Protein AF-A0A974SDP4-F1 (afdb_monomer)

Radius of gyration: 28.81 Å; Cα contacts (8 Å, |Δi|>4): 417; chains: 1; bounding box: 103×36×71 Å

Solvent-accessible surface area (backbone atoms only — not comparable to full-atom values): 14522 Å² total; per-residue (Å²): 141,81,72,85,78,77,72,62,74,74,65,66,73,74,76,75,73,81,81,82,80,77,80,94,80,82,83,79,72,97,77,70,78,80,71,81,78,61,103,77,68,80,78,74,65,101,51,82,84,50,53,34,37,28,49,90,78,25,35,24,35,56,57,87,84,41,56,56,86,62,66,45,78,48,60,78,75,49,48,30,72,36,39,53,80,78,66,78,84,86,80,79,77,90,46,69,26,29,20,40,71,52,56,63,66,44,48,29,22,22,33,62,95,47,52,61,73,16,31,35,30,49,80,96,42,46,27,35,45,61,39,48,88,85,35,60,24,38,26,61,31,54,57,43,67,93,34,60,67,47,42,28,38,28,40,83,87,78,62,47,82,68,39,69,45,54,73,69,55,29,55,51,46,58,67,49,54,34,66,28,51,42,38,58,49,78,56,48,30,61,79,41,68,69,66,59,73,58,73,45,31,34,32,38,37,29,74,57,65,30,41,46,79,33,39,38,30,69,78,71,31,30,37,41,77,33,25,57,50,50,78,66,54,41,52,48,53,56,55,50,56,57,53,68,76,62,126

Organism: NCBI:txid373687

Sequence (247 aa):
MKSPRQRILAAFILMMTVLMLSGCIRERGPGGMPEKAGPYKCYYGDVDYASVLRWNGIIYMENSDGDISGLKTGDKVGKIRYRKADHTCPRDPMQDGDATLLEVGTQLYEVKGYKAAARLMAGDRLYEATDNPSARTLNDLLDIEGKIKTVRFVSGMDGSPLKDFTPEASAVFIREYPKLKYVPFRQLAKETKQWVGDKYWLELELNDGSSRRMVYNAMFAAFHPSGYATPELARLVEAQRKLIYAQ

Secondary structure (DSSP, 8-state):
---GGGSSTTSSSSSSSSSSS--------S--------TT-----TTSSS-EEEETTEEEEE--SS--TT--EEEEEEE--EEGGG--S---S--TTEESSSPTT-EEEEETTS-TTTEEEETTEEEEEEE-TT-SBHHHHH--TTTEEEEEEE-TTT--EEEEPPHHHHHHHHHHGGGSBP--HHHHHHHTTTT-S-EEEEEEEETTS-EEEEEEETTTTEEETTEEPPHHHHHHHHHHHHTTS--

Structure (mmCIF, N/CA/C/O backbone):
data_AF-A0A974SDP4-F1
#
_entry.id   AF-A0A974SDP4-F1
#
loop_
_atom_site.group_PDB
_atom_site.id
_atom_site.type_symbol
_atom_site.label_atom_id
_atom_site.label_alt_id
_atom_site.label_comp_id
_atom_site.label_asym_id
_atom_site.label_entity_id
_atom_site.label_seq_id
_atom_site.pdbx_PDB_ins_code
_atom_site.Cartn_x
_atom_site.Cartn_y
_atom_site.Cartn_z
_atom_site.occupancy
_atom_site.B_iso_or_equiv
_atom_site.auth_seq_id
_atom_site.auth_comp_id
_atom_site.auth_asym_id
_atom_site.auth_atom_id
_atom_site.pdbx_PDB_model_num
ATOM 1 N N . MET A 1 1 ? 83.623 -20.352 49.956 1.00 46.47 1 MET A N 1
ATOM 2 C CA . MET A 1 1 ? 83.081 -19.475 48.893 1.00 46.47 1 MET A CA 1
ATOM 3 C C . MET A 1 1 ? 82.047 -20.246 48.082 1.00 46.47 1 MET A C 1
ATOM 5 O O . MET A 1 1 ? 82.413 -21.181 47.387 1.00 46.47 1 MET A O 1
ATOM 9 N N . LYS A 1 2 ? 80.761 -19.899 48.226 1.00 41.12 2 LYS A N 1
ATOM 10 C CA . LYS A 1 2 ? 79.656 -20.352 47.361 1.00 41.12 2 LYS A CA 1
ATOM 11 C C . LYS A 1 2 ? 79.235 -19.165 46.489 1.00 41.12 2 LYS A C 1
ATOM 13 O O . LYS A 1 2 ? 79.269 -18.030 46.961 1.00 41.12 2 LYS A O 1
ATOM 18 N N . SER A 1 3 ? 78.943 -19.430 45.217 1.00 39.38 3 SER A N 1
ATOM 19 C CA . SER A 1 3 ? 78.860 -18.423 44.154 1.00 39.38 3 SER A CA 1
ATOM 20 C C . SER A 1 3 ? 77.583 -17.559 44.221 1.00 39.38 3 SER A C 1
ATOM 22 O O . SER A 1 3 ? 76.575 -17.982 44.794 1.00 39.38 3 SER A O 1
ATOM 24 N N . PRO A 1 4 ? 77.581 -16.353 43.614 1.00 48.16 4 PRO A N 1
ATOM 25 C CA . PRO A 1 4 ? 76.533 -15.336 43.789 1.00 48.16 4 PRO A CA 1
ATOM 26 C C . PRO A 1 4 ? 75.167 -15.694 43.179 1.00 48.16 4 PRO A C 1
ATOM 28 O O . PRO A 1 4 ? 74.216 -14.930 43.307 1.00 48.16 4 PRO A O 1
ATOM 31 N N . ARG A 1 5 ? 75.040 -16.850 42.514 1.00 48.88 5 ARG A N 1
ATOM 32 C CA . ARG A 1 5 ? 73.820 -17.258 41.796 1.00 48.88 5 ARG A CA 1
ATOM 33 C C . ARG A 1 5 ? 72.776 -17.966 42.666 1.00 48.88 5 ARG A C 1
ATOM 35 O O . ARG A 1 5 ? 71.652 -18.145 42.218 1.00 48.88 5 ARG A O 1
ATOM 42 N N . GLN A 1 6 ? 73.094 -18.307 43.917 1.00 51.25 6 GLN A N 1
ATOM 43 C CA . GLN A 1 6 ? 72.151 -18.965 44.839 1.00 51.25 6 GLN A CA 1
ATOM 44 C C . GLN A 1 6 ? 71.449 -18.021 45.831 1.00 51.25 6 GLN A C 1
ATOM 46 O O . GLN A 1 6 ? 70.656 -18.483 46.644 1.00 51.25 6 GLN A O 1
ATOM 51 N N . ARG A 1 7 ? 71.679 -16.701 45.752 1.00 47.50 7 ARG A N 1
ATOM 52 C CA . ARG A 1 7 ? 70.957 -15.696 46.563 1.00 47.50 7 ARG A CA 1
ATOM 53 C C . ARG A 1 7 ? 69.820 -14.977 45.824 1.00 47.50 7 ARG A C 1
ATOM 55 O O . ARG A 1 7 ? 69.125 -14.180 46.436 1.00 47.50 7 ARG A O 1
ATOM 62 N N . ILE A 1 8 ? 69.594 -15.281 44.544 1.00 50.16 8 ILE A N 1
ATOM 63 C CA . ILE A 1 8 ? 68.579 -14.600 43.715 1.00 50.16 8 ILE A CA 1
ATOM 64 C C . ILE A 1 8 ? 67.268 -15.406 43.620 1.00 50.16 8 ILE A C 1
ATOM 66 O O . ILE A 1 8 ? 66.215 -14.841 43.347 1.00 50.16 8 ILE A O 1
ATOM 70 N N . LEU A 1 9 ? 67.277 -16.704 43.949 1.00 47.78 9 LEU A N 1
ATOM 71 C CA . LEU A 1 9 ? 66.087 -17.556 43.801 1.00 47.78 9 LEU A CA 1
ATOM 72 C C . LEU A 1 9 ? 65.091 -17.493 44.979 1.00 47.78 9 LEU A C 1
ATOM 74 O O . LEU A 1 9 ? 63.976 -17.983 44.850 1.00 47.78 9 LEU A O 1
ATOM 78 N N . ALA A 1 10 ? 65.453 -16.873 46.107 1.00 46.31 10 ALA A N 1
ATOM 79 C CA . ALA A 1 10 ? 64.577 -16.755 47.282 1.00 46.31 10 ALA A CA 1
ATOM 80 C C . ALA A 1 10 ? 63.876 -15.386 47.410 1.00 46.31 10 ALA A C 1
ATOM 82 O O . ALA A 1 10 ? 62.988 -15.233 48.241 1.00 46.31 10 ALA A O 1
ATOM 83 N N . ALA A 1 11 ? 64.233 -14.400 46.578 1.00 46.94 11 ALA A N 1
ATOM 84 C CA . ALA A 1 11 ? 63.636 -13.059 46.613 1.00 46.94 11 ALA A CA 1
ATOM 85 C C . ALA A 1 11 ? 62.502 -12.857 45.587 1.00 46.94 11 ALA A C 1
ATOM 87 O O . ALA A 1 11 ? 61.761 -11.886 45.685 1.00 46.94 11 ALA A O 1
ATOM 88 N N . PHE A 1 12 ? 62.320 -13.781 44.636 1.00 43.53 12 PHE A N 1
ATOM 89 C CA . PHE A 1 12 ? 61.284 -13.668 43.598 1.00 43.53 12 PHE A CA 1
ATOM 90 C C . PHE A 1 12 ? 59.964 -14.388 43.924 1.00 43.53 12 PHE A C 1
ATOM 92 O O . PHE A 1 12 ? 58.974 -14.177 43.233 1.00 43.53 12 PHE A O 1
ATOM 99 N N . ILE A 1 13 ? 59.912 -15.201 44.986 1.00 46.94 13 ILE A N 1
ATOM 100 C CA . ILE A 1 13 ? 58.705 -15.968 45.356 1.00 46.94 13 ILE A CA 1
ATOM 101 C C . ILE A 1 13 ? 57.846 -15.242 46.416 1.00 46.94 13 ILE A C 1
ATOM 103 O O . ILE A 1 13 ? 56.673 -15.563 46.574 1.00 46.94 13 ILE A O 1
ATOM 107 N N . LEU A 1 14 ? 58.357 -14.194 47.075 1.00 42.03 14 LEU A N 1
ATOM 108 C CA . LEU A 1 14 ? 57.597 -13.425 48.080 1.00 42.03 14 LEU A CA 1
ATOM 109 C C . LEU A 1 14 ? 56.977 -12.116 47.543 1.00 42.03 14 LEU A C 1
ATOM 111 O O . LEU A 1 14 ? 56.284 -11.417 48.274 1.00 42.03 14 LEU A O 1
ATOM 115 N N . MET A 1 15 ? 57.176 -11.791 46.262 1.00 39.97 15 MET A N 1
ATOM 116 C CA . MET A 1 15 ? 56.622 -10.587 45.616 1.00 39.97 15 MET A CA 1
ATOM 117 C C . MET A 1 15 ? 55.594 -10.925 44.522 1.00 39.97 15 MET A C 1
ATOM 119 O O . MET A 1 15 ? 55.411 -10.177 43.570 1.00 39.97 15 MET A O 1
ATOM 123 N N . MET A 1 16 ? 54.922 -12.072 44.652 1.00 42.38 16 MET A N 1
ATOM 124 C CA . MET A 1 16 ? 53.781 -12.478 43.811 1.00 42.38 16 MET A CA 1
ATOM 125 C C . MET A 1 16 ? 52.529 -12.828 44.637 1.00 42.38 16 MET A C 1
ATOM 127 O O . MET A 1 16 ? 51.508 -13.222 44.087 1.00 42.38 16 MET A O 1
ATOM 131 N N . THR A 1 17 ? 52.572 -12.628 45.957 1.00 45.59 17 THR A N 1
ATOM 132 C CA . THR A 1 17 ? 51.456 -12.899 46.885 1.00 45.59 17 THR A CA 1
ATOM 133 C C . THR A 1 17 ? 50.920 -11.655 47.606 1.00 45.59 17 THR A C 1
ATOM 135 O O . THR A 1 17 ? 49.966 -11.768 48.366 1.00 45.59 17 THR A O 1
ATOM 138 N N . VAL A 1 18 ? 51.443 -10.453 47.321 1.00 47.31 18 VAL A N 1
ATOM 139 C CA . VAL A 1 18 ? 50.977 -9.169 47.912 1.00 47.31 18 VAL A CA 1
ATOM 140 C C . VAL A 1 18 ? 50.332 -8.235 46.865 1.00 47.31 18 VAL A C 1
ATOM 142 O O . VAL A 1 18 ? 50.227 -7.033 47.054 1.00 47.31 18 VAL A O 1
ATOM 145 N N . LEU A 1 19 ? 49.838 -8.783 45.751 1.00 44.31 19 LEU A N 1
ATOM 146 C CA . LEU A 1 19 ? 49.028 -8.052 44.755 1.00 44.31 19 LEU A CA 1
ATOM 147 C C . LEU A 1 19 ? 47.631 -8.673 44.573 1.00 44.31 19 LEU A C 1
ATOM 149 O O . LEU A 1 19 ? 47.021 -8.573 43.516 1.00 44.31 19 LEU A O 1
ATOM 153 N N . MET A 1 20 ? 47.120 -9.320 45.623 1.00 48.66 20 MET A N 1
ATOM 154 C CA . MET A 1 20 ? 45.777 -9.918 45.668 1.00 48.66 20 MET A CA 1
ATOM 155 C C . MET A 1 20 ? 44.813 -9.175 46.607 1.00 48.66 20 MET A C 1
ATOM 157 O O . MET A 1 20 ? 43.761 -9.712 46.934 1.00 48.66 20 MET A O 1
ATOM 161 N N . LEU A 1 21 ? 45.134 -7.955 47.054 1.00 49.06 21 LEU A N 1
ATOM 162 C CA . LEU A 1 21 ? 44.267 -7.177 47.950 1.00 49.06 21 LEU A CA 1
ATOM 163 C C . LEU A 1 21 ? 44.405 -5.665 47.719 1.00 49.06 21 LEU A C 1
ATOM 165 O O . LEU A 1 21 ? 44.810 -4.921 48.608 1.00 49.06 21 LEU A O 1
ATOM 169 N N . SER A 1 22 ? 44.031 -5.193 46.531 1.00 43.97 22 SER A N 1
ATOM 170 C CA . SER A 1 22 ? 43.714 -3.775 46.335 1.00 43.97 22 SER A CA 1
ATOM 171 C C . SER A 1 22 ? 42.855 -3.559 45.091 1.00 43.97 22 SER A C 1
ATOM 173 O O . SER A 1 22 ? 43.314 -3.701 43.967 1.00 43.97 22 SER A O 1
ATOM 175 N N . GLY A 1 23 ? 41.610 -3.146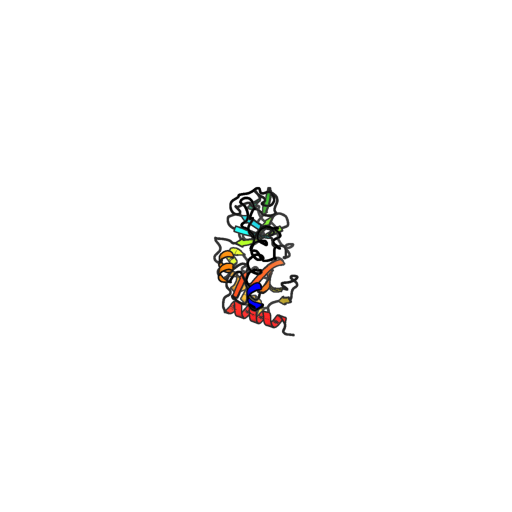 45.325 1.00 37.75 23 GLY A N 1
ATOM 176 C CA . GLY A 1 23 ? 40.971 -2.113 44.514 1.00 37.75 23 GLY A CA 1
ATOM 177 C C . GLY A 1 23 ? 40.328 -2.548 43.202 1.00 37.75 23 GLY A C 1
ATOM 178 O O . GLY A 1 23 ? 40.961 -2.617 42.156 1.00 37.75 23 GLY A O 1
ATOM 179 N N . CYS A 1 24 ? 39.009 -2.700 43.256 1.00 46.78 24 CYS A N 1
ATOM 180 C CA . CYS A 1 24 ? 38.101 -2.517 42.133 1.00 46.78 24 CYS A CA 1
ATOM 181 C C . CYS A 1 24 ? 38.451 -1.258 41.316 1.00 46.78 24 CYS A C 1
ATOM 183 O O . CYS A 1 24 ? 38.499 -0.183 41.895 1.00 46.78 24 CYS A O 1
ATOM 185 N N . ILE A 1 25 ? 38.589 -1.386 39.995 1.00 42.28 25 ILE A N 1
ATOM 186 C CA . ILE A 1 25 ? 37.997 -0.527 38.951 1.00 42.28 25 ILE A CA 1
ATOM 187 C C . ILE A 1 25 ? 38.044 -1.380 37.679 1.00 42.28 25 ILE A C 1
ATOM 189 O O . ILE A 1 25 ? 39.102 -1.685 37.139 1.00 42.28 25 ILE A O 1
ATOM 193 N N . ARG A 1 26 ? 36.875 -1.852 37.246 1.00 41.06 26 ARG A N 1
ATOM 194 C CA . ARG A 1 26 ? 36.702 -2.590 35.994 1.00 41.06 26 ARG A CA 1
ATOM 195 C C . ARG A 1 26 ? 36.263 -1.563 34.956 1.00 41.06 26 ARG A C 1
ATOM 197 O O . ARG A 1 26 ? 35.114 -1.125 34.984 1.00 41.06 26 ARG A O 1
ATOM 204 N N . GLU A 1 27 ? 37.180 -1.151 34.087 1.00 37.94 27 GLU A N 1
ATOM 205 C CA . GLU A 1 27 ? 36.845 -0.389 32.886 1.00 37.94 27 GLU A CA 1
ATOM 206 C C . GLU A 1 27 ? 35.866 -1.209 32.036 1.00 37.94 27 GLU A C 1
ATOM 208 O O . GLU A 1 27 ? 36.147 -2.329 31.601 1.00 37.94 27 GLU A O 1
ATOM 213 N N . ARG A 1 28 ? 34.663 -0.660 31.851 1.00 39.19 28 ARG A N 1
ATOM 214 C CA . ARG A 1 28 ? 33.676 -1.148 30.891 1.00 39.19 28 ARG A CA 1
ATOM 215 C C . ARG A 1 28 ? 34.144 -0.741 29.496 1.00 39.19 28 ARG A C 1
ATOM 217 O O . ARG A 1 28 ? 34.006 0.417 29.119 1.00 39.19 28 ARG A O 1
ATOM 224 N N . GLY A 1 29 ? 34.645 -1.700 28.724 1.00 34.78 29 GLY A N 1
ATOM 225 C CA . GLY A 1 29 ? 34.677 -1.578 27.268 1.00 34.78 29 GLY A CA 1
ATOM 226 C C . GLY A 1 29 ? 33.246 -1.516 26.699 1.00 34.78 29 GLY A C 1
ATOM 227 O O . GLY A 1 29 ? 32.345 -2.164 27.248 1.00 34.78 29 GLY A O 1
ATOM 228 N N . PRO A 1 30 ? 32.994 -0.761 25.615 1.00 42.38 30 PRO A N 1
ATOM 229 C CA . PRO A 1 30 ? 31.684 -0.697 24.986 1.00 42.38 30 PRO A CA 1
ATOM 230 C C . PRO A 1 30 ? 31.540 -1.902 24.051 1.00 42.38 30 PRO A C 1
ATOM 232 O O . PRO A 1 30 ? 31.947 -1.870 22.896 1.00 42.38 30 PRO A O 1
ATOM 235 N N . GLY A 1 31 ? 31.019 -3.011 24.571 1.00 40.97 31 GLY A N 1
ATOM 236 C CA . GLY A 1 31 ? 30.849 -4.225 23.765 1.00 40.97 31 GLY A CA 1
ATOM 237 C C . GLY A 1 31 ? 30.083 -5.355 24.443 1.00 40.97 31 GLY A C 1
ATOM 238 O O . GLY A 1 31 ? 30.196 -6.504 24.028 1.00 40.97 31 GLY A O 1
ATOM 239 N N . GLY A 1 32 ? 29.330 -5.060 25.505 1.00 32.12 32 GLY A N 1
ATOM 240 C CA . GLY A 1 32 ? 28.437 -6.028 26.133 1.00 32.12 32 GLY A CA 1
ATOM 241 C C . GLY A 1 32 ? 27.077 -6.023 25.443 1.00 32.12 32 GLY A C 1
ATOM 242 O O . GLY A 1 32 ? 26.444 -4.973 25.350 1.00 32.12 32 GLY A O 1
ATOM 243 N N . MET A 1 33 ? 26.619 -7.194 24.989 1.00 41.62 33 MET A N 1
ATOM 244 C CA . MET A 1 33 ? 25.201 -7.438 24.697 1.00 41.62 33 MET A CA 1
ATOM 245 C C . MET A 1 33 ? 24.340 -6.889 25.846 1.00 41.62 33 MET A C 1
ATOM 247 O O . MET A 1 33 ? 24.739 -7.058 27.004 1.00 41.62 33 MET A O 1
ATOM 251 N N . PRO A 1 34 ? 23.192 -6.241 25.569 1.00 43.16 34 PRO A N 1
ATOM 252 C CA . PRO A 1 34 ? 22.390 -5.648 26.622 1.00 43.16 34 PRO A CA 1
ATOM 253 C C . PRO A 1 34 ? 22.010 -6.711 27.651 1.00 43.16 34 PRO A C 1
ATOM 255 O O . PRO A 1 34 ? 21.435 -7.756 27.343 1.00 43.16 34 PRO A O 1
ATOM 258 N N . GLU A 1 35 ? 22.398 -6.399 28.881 1.00 43.91 35 GLU A N 1
ATOM 259 C CA . GLU A 1 35 ? 21.982 -7.015 30.126 1.00 43.91 35 GLU A CA 1
ATOM 260 C C . GLU A 1 35 ? 20.488 -7.357 30.068 1.00 43.91 35 GLU A C 1
ATOM 262 O O . GLU A 1 35 ? 19.668 -6.523 29.668 1.00 43.91 35 GLU A O 1
ATOM 267 N N . LYS A 1 36 ? 20.154 -8.609 30.415 1.00 45.56 36 LYS A N 1
ATOM 268 C CA . LYS A 1 36 ? 18.782 -9.130 30.449 1.00 45.56 36 LYS A CA 1
ATOM 269 C C . LYS A 1 36 ? 17.861 -8.081 31.070 1.00 45.56 36 LYS A C 1
ATOM 271 O O . LYS A 1 36 ? 18.010 -7.738 32.241 1.00 45.56 36 LYS A O 1
ATOM 276 N N . ALA A 1 37 ? 16.934 -7.566 30.265 1.00 44.44 37 ALA A N 1
ATOM 277 C CA . ALA A 1 37 ? 15.962 -6.581 30.702 1.00 44.44 37 ALA A CA 1
ATOM 278 C C . ALA A 1 37 ? 15.217 -7.115 31.935 1.00 44.44 37 ALA A C 1
ATOM 280 O O . ALA A 1 37 ? 14.666 -8.215 31.904 1.00 44.44 37 ALA A O 1
ATOM 281 N N . GLY A 1 38 ? 15.246 -6.351 33.030 1.00 41.94 38 GLY A N 1
ATOM 282 C CA . GLY A 1 38 ? 14.499 -6.672 34.243 1.00 41.94 38 GLY A CA 1
ATOM 283 C C . GLY A 1 38 ? 12.984 -6.772 33.986 1.00 41.94 38 GLY A C 1
ATOM 284 O O . GLY A 1 38 ? 12.503 -6.312 32.948 1.00 41.94 38 GLY A O 1
ATOM 285 N N . PRO A 1 39 ? 12.213 -7.320 34.942 1.00 43.94 39 PRO A N 1
ATOM 286 C CA . PRO A 1 39 ? 10.812 -7.735 34.764 1.00 43.94 39 PRO A CA 1
ATOM 287 C C . PRO A 1 39 ? 9.797 -6.606 34.486 1.00 43.94 39 PRO A C 1
ATOM 289 O O . PRO A 1 39 ? 8.605 -6.875 34.398 1.00 43.94 39 PRO A O 1
ATOM 292 N N . TYR A 1 40 ? 10.248 -5.358 34.321 1.00 45.94 40 TYR A N 1
ATOM 293 C CA . TYR A 1 40 ? 9.395 -4.171 34.192 1.00 45.94 40 TYR A CA 1
ATOM 294 C C . TYR A 1 40 ? 9.758 -3.248 33.021 1.00 45.94 40 TYR A C 1
ATOM 296 O O . TYR A 1 40 ? 9.263 -2.126 32.949 1.00 45.94 40 TYR A O 1
ATOM 304 N N . LYS A 1 41 ? 10.601 -3.680 32.074 1.00 47.28 41 LYS A N 1
ATOM 305 C CA . LYS A 1 41 ? 10.722 -2.936 30.813 1.00 47.28 41 LYS A CA 1
ATOM 306 C C . LYS A 1 41 ? 9.553 -3.312 29.914 1.00 47.28 41 LYS A C 1
ATOM 308 O O . LYS A 1 41 ? 9.498 -4.430 29.411 1.00 47.28 41 LYS A O 1
ATOM 313 N N . CYS A 1 42 ? 8.642 -2.361 29.716 1.00 53.31 42 CYS A N 1
ATOM 314 C CA . CYS A 1 42 ? 7.639 -2.401 28.663 1.00 53.31 42 CYS A CA 1
ATOM 315 C C . CYS A 1 42 ? 8.354 -2.585 27.319 1.00 53.31 42 CYS A C 1
ATOM 317 O O . CYS A 1 42 ? 8.872 -1.639 26.731 1.00 53.31 42 CYS A O 1
ATOM 319 N N . TYR A 1 43 ? 8.467 -3.834 26.873 1.00 46.81 43 TYR A N 1
ATOM 320 C CA . TYR A 1 43 ? 8.900 -4.132 25.523 1.00 46.81 43 TYR A CA 1
ATOM 321 C C . TYR A 1 43 ? 7.675 -3.981 24.642 1.00 46.81 43 TYR A C 1
ATOM 323 O O . TYR A 1 43 ? 6.835 -4.871 24.536 1.00 46.81 43 TYR A O 1
ATOM 331 N N . TYR A 1 44 ? 7.539 -2.804 24.061 1.00 50.94 44 TYR A N 1
ATOM 332 C CA . TYR A 1 44 ? 6.370 -2.451 23.283 1.00 50.94 44 TYR A CA 1
ATOM 333 C C . TYR A 1 44 ? 6.371 -3.017 21.845 1.00 50.94 44 TYR A C 1
ATOM 335 O O . TYR A 1 44 ? 5.455 -2.721 21.067 1.00 50.94 44 TYR A O 1
ATOM 343 N N . GLY A 1 45 ? 7.360 -3.853 21.499 1.00 52.84 45 GLY A N 1
ATOM 344 C CA . GLY A 1 45 ? 7.613 -4.321 20.135 1.00 52.84 45 GLY A CA 1
ATOM 345 C C . GLY A 1 45 ? 8.076 -3.198 19.199 1.00 52.84 45 GLY A C 1
ATOM 346 O O . GLY A 1 45 ? 8.146 -2.036 19.588 1.00 52.84 45 GLY A O 1
ATOM 347 N N . ASP A 1 46 ? 8.357 -3.537 17.942 1.00 47.50 46 ASP A N 1
ATOM 348 C CA . ASP A 1 46 ? 8.890 -2.618 16.918 1.00 47.50 46 ASP A CA 1
ATOM 349 C C . ASP A 1 46 ? 7.883 -1.549 16.416 1.00 47.50 46 ASP A C 1
ATOM 351 O O . ASP A 1 46 ? 8.070 -0.975 15.346 1.00 47.50 46 ASP A O 1
ATOM 355 N N . VAL A 1 47 ? 6.784 -1.285 17.138 1.00 51.47 47 VAL A N 1
ATOM 356 C CA . VAL A 1 47 ? 5.617 -0.530 16.622 1.00 51.47 47 VAL A CA 1
ATOM 357 C C . VAL A 1 47 ? 5.354 0.800 17.336 1.00 51.47 47 VAL A C 1
ATOM 359 O O . VAL A 1 47 ? 4.329 1.427 17.094 1.00 51.47 47 VAL A O 1
ATOM 362 N N . ASP A 1 48 ? 6.247 1.251 18.215 1.00 51.06 48 ASP A N 1
ATOM 363 C CA . ASP A 1 48 ? 5.975 2.422 19.066 1.00 51.06 48 ASP A CA 1
ATOM 364 C C . ASP A 1 48 ? 5.986 3.774 18.363 1.00 51.06 48 ASP A C 1
ATOM 366 O O . ASP A 1 48 ? 5.399 4.726 18.869 1.00 51.06 48 ASP A O 1
ATOM 370 N N . TYR A 1 49 ? 6.592 3.853 17.183 1.00 59.44 49 TYR A N 1
ATOM 371 C CA . TYR A 1 49 ? 6.668 5.097 16.415 1.00 59.44 49 TYR A CA 1
ATOM 372 C C . TYR A 1 49 ? 5.774 5.090 15.173 1.00 59.44 49 TYR A C 1
ATOM 374 O O . TYR A 1 49 ? 5.591 6.128 14.543 1.00 59.44 49 TYR A O 1
ATOM 382 N N . ALA A 1 50 ? 5.206 3.936 14.812 1.00 79.44 50 ALA A N 1
ATOM 383 C CA . ALA A 1 50 ? 4.355 3.821 13.640 1.00 79.44 50 ALA A CA 1
ATOM 384 C C . ALA A 1 50 ? 2.904 4.163 13.997 1.00 79.44 50 ALA A C 1
ATOM 386 O O . ALA A 1 50 ? 2.336 3.662 14.972 1.00 79.44 50 ALA A O 1
ATOM 387 N N . SER A 1 51 ? 2.284 5.000 13.172 1.00 91.44 51 SER A N 1
ATOM 388 C CA . SER A 1 51 ? 0.863 5.312 13.261 1.00 91.44 51 SER A CA 1
ATOM 389 C C . SER A 1 51 ? 0.051 4.146 12.701 1.00 91.44 51 SER A C 1
ATOM 391 O O . SER A 1 51 ? -0.027 3.939 11.490 1.00 91.44 51 SER A O 1
ATOM 393 N N . VAL A 1 52 ? -0.482 3.319 13.599 1.00 93.25 52 VAL A N 1
ATOM 394 C CA . VAL A 1 52 ? -1.105 2.033 13.282 1.00 93.25 52 VAL A CA 1
ATOM 395 C C . VAL A 1 52 ? -2.419 1.914 14.038 1.00 93.25 52 VAL A C 1
ATOM 397 O O . VAL A 1 52 ? -2.514 2.288 15.209 1.00 93.25 52 VAL A O 1
ATOM 400 N N .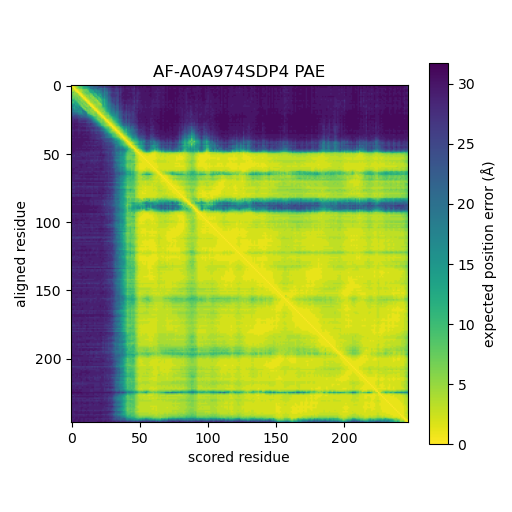 LEU A 1 53 ? -3.427 1.346 13.386 1.00 95.44 53 LEU A N 1
ATOM 401 C CA . LEU A 1 53 ? -4.670 0.929 14.024 1.00 95.44 53 LEU A CA 1
ATOM 402 C C . LEU A 1 53 ? -5.007 -0.508 13.646 1.00 95.44 53 LEU A C 1
ATOM 404 O O . LEU A 1 53 ? -4.575 -1.014 12.607 1.00 95.44 53 LEU A O 1
ATOM 408 N N . ARG A 1 54 ? -5.804 -1.165 14.487 1.00 95.81 54 ARG A N 1
ATOM 409 C CA . ARG A 1 54 ? -6.373 -2.474 14.175 1.00 95.81 54 ARG A CA 1
ATOM 410 C C . ARG A 1 54 ? -7.891 -2.385 14.149 1.00 95.81 54 ARG A C 1
ATOM 412 O O . ARG A 1 54 ? -8.505 -1.863 15.078 1.00 95.81 54 ARG A O 1
ATOM 419 N N . TRP A 1 55 ? -8.504 -2.916 13.098 1.00 97.62 55 TRP A N 1
ATOM 420 C CA . TRP A 1 55 ? -9.955 -2.931 12.944 1.00 97.62 55 TRP A CA 1
ATOM 421 C C . TRP A 1 55 ? -10.415 -4.180 12.193 1.00 97.62 55 TRP A C 1
ATOM 423 O O . TRP A 1 55 ? -9.874 -4.489 11.134 1.00 97.62 55 TRP A O 1
ATOM 433 N N . ASN A 1 56 ? -11.413 -4.892 12.728 1.00 96.38 56 ASN A N 1
ATOM 434 C CA . ASN A 1 56 ? -11.947 -6.144 12.173 1.00 96.38 56 ASN A CA 1
ATOM 435 C C . ASN A 1 56 ? -10.859 -7.169 11.792 1.00 96.38 56 ASN A C 1
ATOM 437 O O . ASN A 1 56 ? -10.895 -7.768 10.718 1.00 96.38 56 ASN A O 1
ATOM 441 N N . GLY A 1 57 ? -9.854 -7.344 12.651 1.00 95.12 57 GLY A N 1
ATOM 442 C CA . GLY A 1 57 ? -8.736 -8.259 12.424 1.00 95.12 57 GLY A CA 1
ATOM 443 C C . GLY A 1 57 ? -7.688 -7.788 11.412 1.00 95.12 57 GLY A C 1
ATOM 444 O O . GLY A 1 57 ? -6.721 -8.516 11.201 1.00 95.12 57 GLY A O 1
ATOM 445 N N . ILE A 1 58 ? -7.841 -6.601 10.822 1.00 97.06 58 ILE A N 1
ATOM 446 C CA . ILE A 1 58 ? -6.920 -6.021 9.836 1.00 97.06 58 ILE A CA 1
ATOM 447 C C . ILE A 1 58 ? -6.050 -4.968 10.521 1.00 97.06 58 ILE A C 1
ATOM 449 O O . ILE A 1 58 ? -6.540 -4.170 11.327 1.00 97.06 58 ILE A O 1
ATOM 453 N N . ILE A 1 59 ? -4.758 -4.970 10.202 1.00 95.44 59 ILE A N 1
ATOM 454 C CA . ILE A 1 59 ? -3.809 -3.944 10.632 1.00 95.44 59 ILE A CA 1
ATOM 455 C C . ILE A 1 59 ? -3.693 -2.913 9.517 1.00 95.44 59 ILE A C 1
ATOM 457 O O . ILE A 1 59 ? -3.426 -3.261 8.364 1.00 95.44 59 ILE A O 1
ATOM 461 N N . TYR A 1 60 ? -3.864 -1.648 9.881 1.00 96.38 60 TYR A N 1
ATOM 462 C CA . TYR A 1 60 ? -3.707 -0.517 8.982 1.00 96.38 60 TYR A CA 1
ATOM 463 C C . TYR A 1 60 ? -2.585 0.373 9.481 1.00 96.38 60 TYR A C 1
ATOM 465 O O . TYR A 1 60 ? -2.457 0.606 10.683 1.00 96.38 60 TYR A O 1
ATOM 473 N N . MET A 1 61 ? -1.814 0.907 8.548 1.00 94.50 61 MET A N 1
ATOM 474 C CA . MET A 1 61 ? -0.796 1.910 8.814 1.00 94.50 61 MET A CA 1
ATOM 475 C C . MET A 1 61 ? -1.198 3.206 8.127 1.00 94.50 61 MET A C 1
ATOM 477 O O . MET A 1 61 ? -1.766 3.179 7.034 1.00 94.50 61 MET A O 1
ATOM 481 N N . GLU A 1 62 ? -0.930 4.329 8.776 1.00 95.12 62 GLU A N 1
ATOM 482 C CA . GLU A 1 62 ? -1.150 5.633 8.171 1.00 95.12 62 GLU A CA 1
ATOM 483 C C . GLU A 1 62 ? -0.315 5.794 6.901 1.00 95.12 62 GLU A C 1
ATOM 485 O O . GLU A 1 62 ? 0.860 5.423 6.853 1.00 95.12 62 GLU A O 1
ATOM 490 N N . ASN A 1 63 ? -0.928 6.389 5.886 1.00 93.31 63 ASN A N 1
ATOM 491 C CA . ASN A 1 63 ? -0.224 6.922 4.738 1.00 93.31 63 ASN A CA 1
ATOM 492 C C . ASN A 1 63 ? 0.132 8.389 5.022 1.00 93.31 63 ASN A C 1
ATOM 494 O O . ASN A 1 63 ? -0.707 9.273 4.872 1.00 93.31 63 ASN A O 1
ATOM 498 N N . SER A 1 64 ? 1.368 8.621 5.471 1.00 86.19 64 SER A N 1
ATOM 499 C CA . SER A 1 64 ? 1.906 9.958 5.772 1.00 86.19 64 SER A CA 1
ATOM 500 C C . SER A 1 64 ? 2.473 10.687 4.555 1.00 86.19 64 SER A C 1
ATOM 502 O O . SER A 1 64 ? 2.831 11.858 4.649 1.00 86.19 64 SER A O 1
ATOM 504 N N . ASP A 1 65 ? 2.614 9.977 3.440 1.00 79.00 65 ASP A N 1
ATOM 505 C CA . ASP A 1 65 ? 3.498 10.361 2.344 1.00 79.00 65 ASP A CA 1
ATOM 506 C C . ASP A 1 65 ? 2.744 10.682 1.047 1.00 79.00 65 ASP A C 1
ATOM 508 O O . ASP A 1 65 ? 3.319 11.283 0.138 1.00 79.00 65 ASP A O 1
ATOM 512 N N . GLY A 1 66 ? 1.495 10.230 0.934 1.00 79.69 66 GLY A N 1
ATOM 513 C CA . GLY A 1 66 ? 0.661 10.384 -0.249 1.00 79.69 66 GLY A CA 1
ATOM 514 C C . GLY A 1 66 ? -0.279 11.580 -0.162 1.00 79.69 66 GLY A C 1
ATOM 515 O O . GLY A 1 66 ? -0.734 11.966 0.914 1.00 79.69 66 GLY A O 1
ATOM 516 N N . ASP A 1 67 ? -0.613 12.141 -1.323 1.00 85.06 67 ASP A N 1
ATOM 517 C CA . ASP A 1 67 ? -1.720 13.089 -1.427 1.00 85.06 67 ASP A CA 1
ATOM 518 C C . ASP A 1 67 ? -3.039 12.355 -1.137 1.00 85.06 67 ASP A C 1
ATOM 520 O O . ASP A 1 67 ? -3.280 11.253 -1.628 1.00 85.06 67 ASP A O 1
ATOM 524 N N . ILE A 1 68 ? -3.893 12.948 -0.310 1.00 90.56 68 ILE A N 1
ATOM 525 C CA . ILE A 1 68 ? -5.211 12.405 0.046 1.00 90.56 68 ILE A CA 1
ATOM 526 C C . ILE A 1 68 ? -6.336 13.412 -0.205 1.00 90.56 68 ILE A C 1
ATOM 528 O O . ILE A 1 68 ? -7.490 13.138 0.116 1.00 90.56 68 ILE A O 1
ATOM 532 N N . SER A 1 69 ? -6.022 14.571 -0.791 1.00 87.81 69 SER A N 1
ATOM 533 C CA . SER A 1 69 ? -6.960 15.677 -1.012 1.00 87.81 69 SER A CA 1
ATOM 534 C C . SER A 1 69 ? -8.142 15.303 -1.915 1.00 87.81 69 SER A C 1
ATOM 536 O O . SER A 1 69 ? -9.235 15.853 -1.770 1.00 87.81 69 SER A O 1
ATOM 538 N N . GLY A 1 70 ? -7.951 14.334 -2.815 1.00 88.88 70 GLY A N 1
ATOM 539 C CA . GLY A 1 70 ? -8.999 13.797 -3.685 1.00 88.88 70 GLY A CA 1
ATOM 540 C C . GLY A 1 70 ? -9.940 12.789 -3.012 1.00 88.88 70 GLY A C 1
ATOM 541 O O . GLY A 1 70 ? -10.985 12.450 -3.578 1.00 88.88 70 GLY A O 1
ATOM 542 N N . LEU A 1 71 ? -9.608 12.308 -1.809 1.00 95.19 71 LEU A N 1
ATOM 543 C CA . LEU A 1 71 ? -10.381 11.272 -1.132 1.00 95.19 71 LEU A CA 1
ATOM 544 C C . LEU A 1 71 ? -11.642 11.834 -0.478 1.00 95.19 71 LEU A C 1
ATOM 546 O O . LEU A 1 71 ? -11.673 12.931 0.075 1.00 95.19 71 LEU A O 1
ATOM 550 N N . LYS A 1 72 ? -12.710 11.035 -0.515 1.00 95.56 72 LYS A N 1
ATOM 551 C CA . LYS A 1 72 ? -13.992 11.370 0.109 1.00 95.56 72 LYS A CA 1
ATOM 552 C C . LYS A 1 72 ? -14.337 10.333 1.161 1.00 95.56 72 LYS A C 1
ATOM 554 O O . LYS A 1 72 ? -14.290 9.133 0.889 1.00 95.56 72 LYS A O 1
ATOM 559 N N . THR A 1 73 ? -14.747 10.801 2.331 1.00 96.50 73 THR A N 1
ATOM 560 C CA . THR A 1 73 ? -15.274 9.945 3.392 1.00 96.50 73 THR A CA 1
ATOM 561 C C . THR A 1 73 ? -16.630 9.362 2.994 1.00 96.50 73 THR A C 1
ATOM 563 O O . THR A 1 73 ? -17.470 10.025 2.371 1.00 96.50 73 THR A O 1
ATOM 566 N N . GLY A 1 74 ? -16.805 8.080 3.297 1.00 97.06 74 GLY A N 1
ATOM 567 C CA . GLY A 1 74 ? -18.047 7.329 3.167 1.00 97.06 74 GLY A CA 1
ATOM 568 C C . GLY A 1 74 ? -18.736 7.161 4.515 1.00 97.06 74 GLY A C 1
ATOM 569 O O . GLY A 1 74 ? -18.686 8.053 5.367 1.00 97.06 74 GLY A O 1
ATOM 570 N N . ASP A 1 75 ? -19.373 6.010 4.698 1.00 98.06 75 ASP A N 1
ATOM 571 C CA . ASP A 1 75 ? -20.126 5.722 5.909 1.00 98.06 75 ASP A CA 1
ATOM 572 C C . ASP A 1 75 ? -19.202 5.488 7.107 1.00 98.06 75 ASP A C 1
ATOM 574 O O . ASP A 1 75 ? -18.019 5.151 6.992 1.00 98.06 75 ASP A O 1
ATOM 578 N N . LYS A 1 76 ? -19.747 5.697 8.303 1.00 98.19 76 LYS A N 1
ATOM 579 C CA . LYS A 1 76 ? -19.036 5.425 9.549 1.00 98.19 76 LYS A CA 1
ATOM 580 C C . LYS A 1 76 ? -18.919 3.916 9.753 1.00 98.19 76 LYS A C 1
ATOM 582 O O . LYS A 1 76 ? -19.931 3.232 9.868 1.00 98.19 76 LYS A O 1
ATOM 587 N N . VAL A 1 77 ? -17.693 3.424 9.921 1.00 97.50 77 VAL A N 1
ATOM 588 C CA . VAL A 1 77 ? -17.423 2.000 10.188 1.00 97.50 77 VAL A CA 1
ATOM 589 C C . VAL A 1 77 ? -17.242 1.699 11.669 1.00 97.50 77 VAL A C 1
ATOM 591 O O . VAL A 1 77 ? -17.436 0.565 12.100 1.00 97.50 77 VAL A O 1
ATOM 594 N N . GLY A 1 78 ? -16.837 2.692 12.467 1.00 97.38 78 GLY A N 1
ATOM 595 C CA . GLY A 1 78 ? -16.414 2.430 13.835 1.00 97.38 78 GLY A CA 1
ATOM 596 C C . GLY A 1 78 ? -15.842 3.625 14.575 1.00 97.38 78 GLY A C 1
ATOM 597 O O . GLY A 1 78 ? -16.003 4.776 14.170 1.00 97.38 78 GLY A O 1
ATOM 598 N N . LYS A 1 79 ? -15.180 3.339 15.697 1.00 97.69 79 LYS A N 1
ATOM 599 C CA . LYS A 1 79 ? -14.430 4.327 16.473 1.00 97.69 79 LYS A CA 1
ATOM 600 C C . LYS A 1 79 ? -13.275 3.679 17.227 1.00 97.69 79 LYS A C 1
ATOM 602 O O . LYS A 1 79 ? -13.384 2.527 17.651 1.00 97.69 79 LYS A O 1
ATOM 607 N N . ILE A 1 80 ? -12.224 4.453 17.461 1.00 97.00 80 ILE A N 1
ATOM 608 C CA . ILE A 1 80 ? -11.127 4.079 18.349 1.00 97.00 80 ILE A CA 1
ATOM 609 C C . ILE A 1 80 ? -11.646 4.004 19.783 1.00 97.00 80 ILE A C 1
ATOM 611 O O . ILE A 1 80 ? -12.383 4.873 20.255 1.00 97.00 80 ILE A O 1
ATOM 615 N N . ARG A 1 81 ? -11.287 2.921 20.464 1.00 94.69 81 ARG A N 1
ATOM 616 C CA . ARG A 1 81 ? -11.682 2.611 21.843 1.00 94.69 81 ARG A CA 1
ATOM 617 C C . ARG A 1 81 ? -10.499 2.641 22.797 1.00 94.69 81 ARG A C 1
ATOM 619 O O . ARG A 1 81 ? -10.709 2.693 24.003 1.00 94.69 81 ARG A O 1
ATOM 626 N N . TYR A 1 82 ? -9.286 2.608 22.257 1.00 90.56 82 TYR A N 1
ATOM 627 C CA . TYR A 1 82 ? -8.079 2.521 23.048 1.00 90.56 82 TYR A CA 1
ATOM 628 C C . TYR A 1 82 ? -6.891 3.151 22.316 1.00 90.56 82 TYR A C 1
ATOM 630 O O . TYR A 1 82 ? -6.667 2.858 21.139 1.00 90.56 82 TYR A O 1
ATOM 638 N N . ARG A 1 83 ? -6.112 3.971 23.030 1.00 88.56 83 ARG A N 1
ATOM 639 C CA . ARG A 1 83 ? -4.850 4.541 22.549 1.00 88.56 83 ARG A CA 1
ATOM 640 C C . ARG A 1 83 ? -3.673 3.915 23.295 1.00 88.56 83 ARG A C 1
ATOM 642 O O . ARG A 1 83 ? -3.636 3.916 24.522 1.00 88.56 83 ARG A O 1
ATOM 649 N N . LYS A 1 84 ? -2.690 3.385 22.560 1.00 76.69 84 LYS A N 1
ATOM 650 C CA . LYS A 1 84 ? -1.520 2.707 23.149 1.00 76.69 84 LYS A CA 1
ATOM 651 C C . LYS A 1 84 ? -0.574 3.662 23.879 1.00 76.69 84 LYS A C 1
ATOM 653 O O . LYS A 1 84 ? 0.024 3.238 24.863 1.00 76.69 84 LYS A O 1
ATOM 658 N N . ALA A 1 85 ? -0.479 4.921 23.445 1.00 71.44 85 ALA A N 1
ATOM 659 C CA . ALA A 1 85 ? 0.375 5.931 24.075 1.00 71.44 85 ALA A CA 1
ATOM 660 C C . ALA A 1 85 ? 0.104 6.134 25.584 1.00 71.44 85 ALA A C 1
ATOM 662 O O . ALA A 1 85 ? 1.007 6.539 26.306 1.00 71.44 85 ALA A O 1
ATOM 663 N N . ASP A 1 86 ? -1.094 5.790 26.071 1.00 67.00 86 ASP A N 1
ATOM 664 C CA . ASP A 1 86 ? -1.496 5.971 27.474 1.00 67.00 86 ASP A CA 1
ATOM 665 C C . ASP A 1 86 ? -1.383 4.686 28.325 1.00 67.00 86 ASP A C 1
ATOM 667 O O . ASP A 1 86 ? -1.935 4.606 29.423 1.00 67.00 86 ASP A O 1
ATOM 671 N N . HIS A 1 87 ? -0.734 3.629 27.820 1.00 69.56 87 HIS A N 1
ATOM 672 C CA . HIS A 1 87 ? -0.788 2.303 28.447 1.00 69.56 87 HIS A CA 1
ATOM 673 C C . HIS A 1 87 ? 0.110 2.129 29.689 1.00 69.56 87 HIS A C 1
ATOM 675 O O . HIS A 1 87 ? 1.220 2.647 29.755 1.00 69.56 87 HIS A O 1
ATOM 681 N N . THR A 1 88 ? -0.334 1.277 30.628 1.00 62.97 88 THR A N 1
ATOM 682 C CA . THR A 1 88 ? 0.459 0.751 31.759 1.00 62.97 88 THR A CA 1
ATOM 683 C C . THR A 1 88 ? 0.531 -0.784 31.690 1.00 62.97 88 THR A C 1
ATOM 685 O O . THR A 1 88 ? -0.504 -1.442 31.676 1.00 62.97 88 THR A O 1
ATOM 688 N N . CYS A 1 89 ? 1.742 -1.348 31.629 1.00 63.50 89 CYS A N 1
ATOM 689 C CA . CYS A 1 89 ? 2.023 -2.761 31.314 1.00 63.50 89 CYS A CA 1
ATOM 690 C C . CYS A 1 89 ? 1.548 -3.790 32.368 1.00 63.50 89 CYS A C 1
ATOM 692 O O . CYS A 1 89 ? 1.548 -3.461 33.557 1.00 63.50 89 CYS A O 1
ATOM 694 N N . PRO A 1 90 ? 1.278 -5.064 31.980 1.00 59.44 90 PRO A N 1
ATOM 695 C CA . PRO A 1 90 ? 1.341 -5.665 30.630 1.00 59.44 90 PRO A CA 1
ATOM 696 C C . PRO A 1 90 ? -0.021 -5.756 29.895 1.00 59.44 90 PRO A C 1
ATOM 698 O O . PRO A 1 90 ? -1.070 -5.802 30.534 1.00 59.44 90 PRO A O 1
ATOM 701 N N . ARG A 1 91 ? -0.012 -5.875 28.551 1.00 61.47 91 ARG A N 1
ATOM 702 C CA . ARG A 1 91 ? -1.207 -6.161 27.722 1.00 61.47 91 ARG A CA 1
ATOM 703 C C . ARG A 1 91 ? -0.905 -7.085 26.541 1.00 61.47 91 ARG A C 1
ATOM 705 O O . ARG A 1 91 ? 0.229 -7.175 26.074 1.00 61.47 91 ARG A O 1
ATOM 712 N N . ASP A 1 92 ? -1.964 -7.733 26.069 1.00 64.44 92 ASP A N 1
ATOM 713 C CA . ASP A 1 92 ? -2.044 -8.506 24.830 1.00 64.44 92 ASP A CA 1
ATOM 714 C C . ASP A 1 92 ? -1.689 -7.683 23.566 1.00 64.44 92 ASP A C 1
ATOM 716 O O . ASP A 1 92 ? -1.707 -6.447 23.601 1.00 64.44 92 ASP A O 1
ATOM 720 N N . PRO A 1 93 ? -1.402 -8.338 22.419 1.00 76.69 93 PRO A N 1
ATOM 721 C CA . PRO A 1 93 ? -1.259 -7.674 21.118 1.00 76.69 93 PRO A CA 1
ATOM 722 C C . PRO A 1 93 ? -2.435 -6.741 20.781 1.00 76.69 93 PRO A C 1
ATOM 724 O O . PRO A 1 93 ? -3.534 -6.934 21.299 1.00 76.69 93 PRO A O 1
ATOM 727 N N . MET A 1 94 ? -2.227 -5.777 19.864 1.00 83.06 94 MET A N 1
ATOM 728 C CA . MET A 1 94 ? -3.284 -4.847 19.420 1.00 83.06 94 MET A CA 1
ATOM 729 C C . MET A 1 94 ? -4.592 -5.584 19.126 1.00 83.06 94 MET A C 1
ATOM 731 O O . MET A 1 94 ? -4.583 -6.591 18.415 1.00 83.06 94 MET A O 1
ATOM 735 N N . GLN A 1 95 ? -5.697 -5.060 19.639 1.00 90.62 95 GLN A N 1
ATOM 736 C CA . GLN A 1 95 ? -7.058 -5.565 19.481 1.00 90.62 95 GLN A CA 1
ATOM 737 C C . GLN A 1 95 ? -7.869 -4.635 18.571 1.00 90.62 95 GLN A C 1
ATOM 739 O O . GLN A 1 95 ? -7.470 -3.506 18.295 1.00 90.62 95 GLN A O 1
ATOM 744 N N . ASP A 1 96 ? -9.011 -5.103 18.075 1.00 94.88 96 ASP A N 1
ATOM 745 C CA . ASP A 1 96 ? -9.847 -4.286 17.196 1.00 94.88 96 ASP A CA 1
ATOM 746 C C . ASP A 1 96 ? -10.358 -3.035 17.929 1.00 94.88 96 ASP A C 1
ATOM 748 O O . ASP A 1 96 ? -10.955 -3.118 19.003 1.00 94.88 96 ASP A O 1
ATOM 752 N N . GLY A 1 97 ? -10.178 -1.860 17.331 1.00 94.50 97 GLY A N 1
ATOM 753 C CA . GLY A 1 97 ? -10.469 -0.565 17.950 1.00 94.50 97 GLY A CA 1
ATOM 754 C C . GLY A 1 97 ? -9.304 0.034 18.738 1.00 94.50 97 GLY A C 1
ATOM 755 O O . GLY A 1 97 ? -9.474 1.118 19.297 1.00 94.50 97 GLY A O 1
ATOM 756 N N . ASP A 1 98 ? -8.146 -0.624 18.763 1.00 93.12 98 ASP A N 1
ATOM 757 C CA . ASP A 1 98 ? -6.906 -0.033 19.253 1.00 93.12 98 ASP A CA 1
ATOM 758 C C . ASP A 1 98 ? -6.229 0.805 18.159 1.00 93.12 98 ASP A C 1
ATOM 760 O O . ASP A 1 98 ? -6.199 0.425 16.984 1.00 93.12 98 ASP A O 1
ATOM 764 N N . ALA A 1 99 ? -5.593 1.898 18.573 1.00 93.12 99 ALA A N 1
ATOM 765 C CA . ALA A 1 99 ? -4.646 2.656 17.765 1.00 93.12 99 ALA A CA 1
ATOM 766 C C . ALA A 1 99 ? -3.401 3.019 18.579 1.00 93.12 99 ALA A C 1
ATOM 768 O O . ALA A 1 99 ? -3.446 3.115 19.808 1.00 93.12 99 ALA A O 1
ATOM 769 N N . THR A 1 100 ? -2.274 3.236 17.903 1.00 89.25 100 THR A N 1
ATOM 770 C CA . THR A 1 100 ? -1.049 3.706 18.560 1.00 89.25 100 THR A CA 1
ATOM 771 C C . THR A 1 100 ? -1.153 5.183 18.931 1.00 89.25 100 THR A C 1
ATOM 773 O O . THR A 1 100 ? -0.898 5.532 20.082 1.00 89.25 100 THR A O 1
ATOM 776 N N . LEU A 1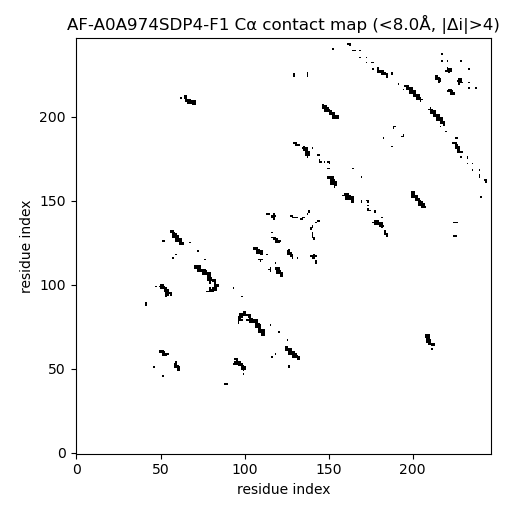 101 ? -1.598 6.021 17.985 1.00 88.50 101 LEU A N 1
ATOM 777 C CA . LEU A 1 101 ? -1.586 7.484 18.113 1.00 88.50 101 LEU A CA 1
ATOM 778 C C . LEU A 1 101 ? -2.970 8.148 18.147 1.00 88.50 101 LEU A C 1
ATOM 780 O O . LEU A 1 101 ? -3.091 9.246 18.682 1.00 88.50 101 LEU A O 1
ATOM 784 N N . LEU A 1 102 ? -4.008 7.532 17.573 1.00 92.69 102 LEU A N 1
ATOM 785 C CA . LEU A 1 102 ? -5.339 8.152 17.518 1.00 92.69 102 LEU A CA 1
ATOM 786 C C . LEU A 1 102 ? -5.984 8.225 18.904 1.00 92.69 102 LEU A C 1
ATOM 788 O O . LEU A 1 102 ? -5.936 7.263 19.671 1.00 92.69 102 LEU A O 1
ATOM 792 N N . GLU A 1 103 ? -6.646 9.346 19.185 1.00 93.44 103 GLU A N 1
ATOM 793 C CA . GLU A 1 103 ? -7.381 9.548 20.432 1.00 93.44 103 GLU A CA 1
ATOM 794 C C . GLU A 1 103 ? -8.576 8.601 20.550 1.00 93.44 103 GLU A C 1
ATOM 796 O O . GLU A 1 103 ? -9.256 8.277 19.564 1.00 93.44 103 GLU A O 1
ATOM 801 N N . VAL A 1 104 ? -8.883 8.204 21.785 1.00 94.81 104 VAL A N 1
ATOM 802 C CA . VAL A 1 104 ? -10.103 7.451 22.087 1.00 94.81 104 VAL A CA 1
ATOM 803 C C . VAL A 1 104 ? -11.324 8.268 21.661 1.00 94.81 104 VAL A C 1
ATOM 805 O O . VAL A 1 104 ? -11.441 9.453 21.953 1.00 94.81 104 VAL A O 1
ATOM 808 N N . GLY A 1 105 ? -12.257 7.626 20.959 1.00 96.62 105 GLY A N 1
ATOM 809 C CA . GLY A 1 105 ? -13.445 8.277 20.410 1.00 96.62 105 GLY A CA 1
ATOM 810 C C . GLY A 1 105 ? -13.282 8.801 18.982 1.00 96.62 105 GLY A C 1
ATOM 811 O O . GLY A 1 105 ? -14.299 9.141 18.372 1.00 96.62 105 GLY A O 1
ATOM 812 N N . THR A 1 106 ? -12.069 8.791 18.412 1.00 97.81 106 THR A N 1
ATOM 813 C CA . THR A 1 106 ? -11.858 9.111 16.990 1.00 97.81 106 THR A CA 1
ATOM 814 C C . THR A 1 106 ? -12.714 8.196 16.118 1.00 97.81 106 THR A C 1
ATOM 816 O O . THR A 1 106 ? -12.668 6.974 16.259 1.00 97.81 106 THR A O 1
ATOM 819 N N . GLN A 1 107 ? -13.527 8.779 15.239 1.00 98.31 107 GLN A N 1
ATOM 820 C CA . GLN A 1 107 ? -14.409 8.030 14.345 1.00 98.31 107 GLN A CA 1
ATOM 821 C C . GLN A 1 107 ? -13.626 7.474 13.155 1.00 98.31 107 GLN A C 1
ATOM 823 O O . GLN A 1 107 ? -12.747 8.149 12.623 1.00 98.31 107 GLN A O 1
ATOM 828 N N . LEU A 1 108 ? -13.980 6.261 12.740 1.00 98.56 108 LEU A N 1
ATOM 829 C CA . LEU A 1 108 ? -13.457 5.620 11.540 1.00 98.56 108 LEU A CA 1
ATOM 830 C C . LEU A 1 108 ? -14.530 5.645 10.453 1.00 98.56 108 LEU A C 1
ATOM 832 O O . LEU A 1 108 ? -15.687 5.303 10.722 1.00 98.56 108 LEU A O 1
ATOM 836 N N . TYR A 1 109 ? -14.134 5.994 9.235 1.00 98.62 109 TYR A N 1
ATOM 837 C CA . TYR A 1 109 ? -15.007 6.065 8.065 1.00 98.62 109 TYR A CA 1
ATOM 838 C C . TYR A 1 109 ? -14.436 5.268 6.898 1.00 98.62 109 TYR A C 1
ATOM 840 O O . TYR A 1 109 ? -13.222 5.094 6.781 1.00 98.62 109 TYR A O 1
ATOM 848 N N . GLU A 1 110 ? -15.315 4.824 6.009 1.00 98.38 110 GLU A N 1
ATOM 849 C CA . GLU A 1 110 ? -14.922 4.285 4.711 1.00 98.38 110 GLU A CA 1
ATOM 850 C C . GLU A 1 110 ? -14.271 5.366 3.839 1.00 98.38 110 GLU A C 1
ATOM 852 O O . GLU A 1 110 ? -14.560 6.560 3.973 1.00 98.38 110 GLU A O 1
ATOM 857 N N . VAL A 1 111 ? -13.435 4.944 2.891 1.00 98.12 111 VAL A N 1
ATOM 858 C CA . VAL A 1 111 ? -13.027 5.780 1.755 1.00 98.12 111 VAL A CA 1
ATOM 859 C C . VAL A 1 111 ? -13.943 5.442 0.582 1.00 98.12 111 VAL A C 1
ATOM 861 O O . VAL A 1 111 ? -13.983 4.294 0.137 1.00 98.12 111 VAL A O 1
ATOM 864 N N . LYS A 1 112 ? -14.684 6.423 0.054 1.00 97.50 112 LYS A N 1
ATOM 865 C CA . LYS A 1 112 ? -15.600 6.192 -1.074 1.00 97.50 112 LYS A CA 1
ATOM 866 C C . LYS A 1 112 ? -14.854 5.601 -2.268 1.00 97.50 112 LYS A C 1
ATOM 868 O O . LYS A 1 112 ? -13.830 6.126 -2.689 1.00 97.50 112 LYS A O 1
ATOM 873 N N . GLY A 1 113 ? -15.411 4.532 -2.834 1.00 96.94 113 GLY A N 1
ATOM 874 C CA . GLY A 1 113 ? -14.804 3.808 -3.952 1.00 96.94 113 GLY A CA 1
ATOM 875 C C . GLY A 1 113 ? -13.792 2.736 -3.538 1.00 96.94 113 GLY A C 1
ATOM 876 O O . GLY A 1 113 ? -13.219 2.095 -4.418 1.00 96.94 113 GLY A O 1
ATOM 877 N N . TYR A 1 114 ? -13.593 2.499 -2.237 1.00 98.25 114 TYR A N 1
ATOM 878 C CA . TYR A 1 114 ? -12.745 1.426 -1.718 1.00 98.25 114 TYR A CA 1
ATOM 879 C C . TYR A 1 114 ? -13.470 0.579 -0.682 1.00 98.25 114 TYR A C 1
ATOM 881 O O . TYR A 1 114 ? -14.332 1.054 0.056 1.00 98.25 114 TYR A O 1
ATOM 889 N N . LYS A 1 115 ? -13.072 -0.687 -0.587 1.00 98.19 115 LYS A N 1
ATOM 890 C CA . LYS A 1 115 ? -13.447 -1.551 0.530 1.00 98.19 115 LYS A CA 1
ATOM 891 C C . LYS A 1 115 ? -12.836 -1.014 1.825 1.00 98.19 115 LYS A C 1
ATOM 893 O O . LYS A 1 115 ? -11.637 -0.742 1.880 1.00 98.19 115 LYS A O 1
ATOM 898 N N . ALA A 1 116 ? -13.625 -1.006 2.900 1.00 98.12 116 ALA A N 1
ATOM 899 C CA . ALA A 1 116 ? -13.146 -0.682 4.247 1.00 98.12 116 ALA A CA 1
ATOM 900 C C . ALA A 1 116 ? -11.957 -1.559 4.684 1.00 98.12 116 ALA A C 1
ATOM 902 O O . ALA A 1 116 ? -11.101 -1.105 5.429 1.00 98.12 116 ALA A O 1
ATOM 903 N N . ALA A 1 117 ? -11.881 -2.798 4.177 1.00 97.81 117 ALA A N 1
ATOM 904 C CA . ALA A 1 117 ? -10.777 -3.728 4.418 1.00 97.81 117 ALA A CA 1
ATOM 905 C C . ALA A 1 117 ? -9.427 -3.282 3.824 1.00 97.81 117 ALA A C 1
ATOM 907 O O . ALA A 1 117 ? -8.398 -3.837 4.197 1.00 97.81 117 ALA A O 1
ATOM 908 N N . ALA A 1 118 ? -9.432 -2.323 2.894 1.00 97.81 118 ALA A N 1
ATOM 909 C CA . ALA A 1 118 ? -8.233 -1.800 2.251 1.00 97.81 118 ALA A CA 1
ATOM 910 C C . ALA A 1 118 ? -7.843 -0.422 2.785 1.00 97.81 118 ALA A C 1
ATOM 912 O O . ALA A 1 118 ? -6.659 -0.156 2.996 1.00 97.81 118 ALA A O 1
ATOM 913 N N . ARG A 1 119 ? -8.827 0.463 2.995 1.00 97.69 119 ARG A N 1
ATOM 914 C CA . ARG A 1 119 ? -8.590 1.852 3.393 1.00 97.69 119 ARG A CA 1
ATOM 915 C C . ARG A 1 119 ? -9.658 2.370 4.347 1.00 97.69 119 ARG A C 1
ATOM 917 O O . ARG A 1 119 ? -10.846 2.124 4.146 1.00 97.69 119 ARG A O 1
ATOM 924 N N . LEU A 1 120 ? -9.223 3.148 5.331 1.00 98.50 120 LEU A N 1
ATOM 925 C CA . LEU A 1 120 ? -10.070 3.830 6.304 1.00 98.50 120 LEU A CA 1
ATOM 926 C C . LEU A 1 120 ? -9.616 5.280 6.481 1.00 98.50 120 LEU A C 1
ATOM 928 O O . LEU A 1 120 ? -8.421 5.565 6.480 1.00 98.50 120 LEU A O 1
ATOM 932 N N . MET A 1 121 ? -10.571 6.180 6.700 1.00 98.06 121 MET A N 1
ATOM 933 C CA . MET A 1 121 ? -10.299 7.541 7.166 1.00 98.06 121 MET A CA 1
ATOM 934 C C . MET A 1 121 ? -10.496 7.625 8.675 1.00 98.06 121 MET A C 1
ATOM 936 O O . MET A 1 121 ? -11.494 7.130 9.204 1.00 98.06 121 MET A O 1
ATOM 940 N N . ALA A 1 122 ? -9.585 8.311 9.357 1.00 97.25 122 ALA A N 1
ATOM 941 C CA . ALA A 1 122 ? -9.722 8.671 10.763 1.00 97.25 122 ALA A CA 1
ATOM 942 C C . ALA A 1 122 ? -9.379 10.156 10.935 1.00 97.25 122 ALA A C 1
ATOM 944 O O . ALA A 1 122 ? -8.211 10.528 11.014 1.00 97.25 122 ALA A O 1
ATOM 945 N N . GLY A 1 123 ? -10.407 11.009 10.954 1.00 92.31 123 GLY A N 1
ATOM 946 C CA . GLY A 1 123 ? -10.214 12.454 10.817 1.00 92.31 123 GLY A CA 1
ATOM 947 C C . GLY A 1 123 ? -9.735 12.809 9.408 1.00 92.31 123 GLY A C 1
ATOM 948 O O . GLY A 1 123 ? -10.350 12.399 8.425 1.00 92.31 123 GLY A O 1
ATOM 949 N N . ASP A 1 124 ? -8.634 13.543 9.325 1.00 92.00 124 ASP A N 1
ATOM 950 C CA . ASP A 1 124 ? -7.931 13.946 8.103 1.00 92.00 124 ASP A CA 1
ATOM 951 C C . ASP A 1 124 ? -6.804 12.979 7.707 1.00 92.00 124 ASP A C 1
ATOM 953 O O . ASP A 1 124 ? -6.001 13.291 6.838 1.00 92.00 124 ASP A O 1
ATOM 957 N N . ARG A 1 125 ? -6.738 11.794 8.325 1.00 95.94 125 ARG A N 1
ATOM 958 C CA . ARG A 1 125 ? -5.654 10.824 8.123 1.00 95.94 125 ARG A CA 1
ATOM 959 C C . ARG A 1 125 ? -6.158 9.594 7.381 1.00 95.94 125 ARG A C 1
ATOM 961 O O . ARG A 1 125 ? -7.175 9.005 7.768 1.00 95.94 125 ARG A O 1
ATOM 968 N N . LEU A 1 126 ? -5.420 9.186 6.352 1.00 97.50 126 LEU A N 1
ATOM 969 C CA . LEU A 1 126 ? -5.660 7.950 5.614 1.00 97.50 126 LEU A CA 1
ATOM 970 C C . LEU A 1 126 ? -4.893 6.795 6.257 1.00 97.50 126 LEU A C 1
ATOM 972 O O . LEU A 1 126 ? -3.684 6.873 6.447 1.00 97.50 126 LEU A O 1
ATOM 976 N N . TYR A 1 127 ? -5.590 5.696 6.514 1.00 97.69 127 TYR A N 1
ATOM 977 C CA . TYR A 1 127 ? -5.016 4.438 6.970 1.00 97.69 127 TYR A CA 1
ATOM 978 C C . TYR A 1 127 ? -5.229 3.367 5.910 1.00 97.69 127 TYR A C 1
ATOM 980 O O . TYR A 1 127 ? -6.349 3.146 5.452 1.00 97.69 127 TYR A O 1
ATOM 988 N N . GLU A 1 128 ? -4.160 2.675 5.539 1.00 97.12 128 GLU A N 1
ATOM 989 C CA . GLU A 1 128 ? -4.178 1.650 4.503 1.00 97.12 128 GLU A CA 1
ATOM 990 C C . GLU A 1 128 ? -3.755 0.299 5.076 1.00 97.12 128 GLU A C 1
ATOM 992 O O . GLU A 1 128 ? -2.835 0.214 5.894 1.00 97.12 128 GLU A O 1
ATOM 997 N N . ALA A 1 129 ? -4.408 -0.770 4.631 1.00 96.75 129 ALA A N 1
ATOM 998 C CA . ALA A 1 129 ? -4.145 -2.109 5.126 1.00 96.75 129 ALA A CA 1
ATOM 999 C C . ALA A 1 129 ? -2.701 -2.543 4.828 1.00 96.75 129 ALA A C 1
ATOM 1001 O O . ALA A 1 129 ? -2.176 -2.375 3.720 1.00 96.75 129 ALA A O 1
ATOM 1002 N N . THR A 1 130 ? -2.054 -3.118 5.836 1.00 93.81 130 THR A N 1
ATOM 1003 C CA . THR A 1 130 ? -0.711 -3.708 5.747 1.00 93.81 130 THR A CA 1
ATOM 1004 C C . THR A 1 130 ? -0.724 -5.195 6.082 1.00 93.81 130 THR A C 1
ATOM 1006 O O . THR A 1 130 ? 0.096 -5.946 5.552 1.00 93.81 130 THR A O 1
ATOM 1009 N N . ASP A 1 131 ? -1.689 -5.643 6.890 1.00 94.44 131 ASP A N 1
ATOM 1010 C CA . ASP A 1 131 ? -1.905 -7.053 7.203 1.00 94.44 131 ASP A CA 1
ATOM 1011 C C . ASP A 1 131 ? -3.401 -7.374 7.238 1.00 94.44 131 ASP A C 1
ATOM 1013 O O . ASP A 1 131 ? -4.154 -6.747 7.984 1.00 94.44 131 ASP A O 1
ATOM 1017 N N . ASN A 1 132 ? -3.835 -8.346 6.433 1.00 96.00 132 ASN A N 1
ATOM 1018 C CA . ASN A 1 132 ? -5.217 -8.817 6.404 1.00 96.00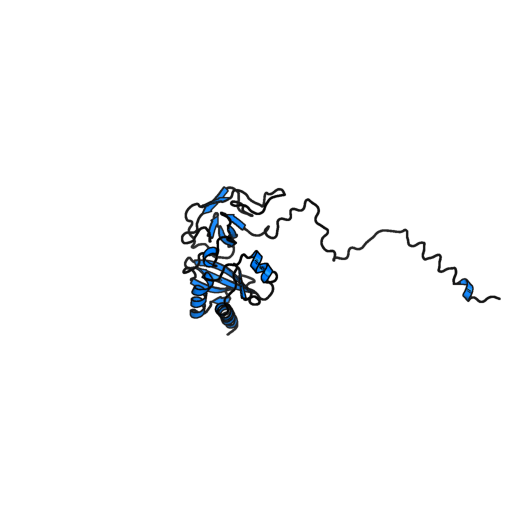 132 ASN A CA 1
ATOM 1019 C C . ASN A 1 132 ? -5.224 -10.354 6.346 1.00 96.00 132 ASN A C 1
ATOM 1021 O O . ASN A 1 132 ? -4.889 -10.920 5.303 1.00 96.00 132 ASN A O 1
ATOM 1025 N N . PRO A 1 133 ? -5.643 -11.055 7.417 1.00 94.50 133 PRO A N 1
ATOM 1026 C CA . PRO A 1 133 ? -5.603 -12.518 7.468 1.00 94.50 133 PRO A CA 1
ATOM 1027 C C . PRO A 1 133 ? -6.557 -13.196 6.474 1.00 94.50 133 PRO A C 1
ATOM 1029 O O . PRO A 1 133 ? -6.413 -14.386 6.204 1.00 94.50 133 PRO A O 1
ATOM 1032 N N . SER A 1 134 ? -7.528 -12.457 5.930 1.00 96.12 134 SER A N 1
ATOM 1033 C CA . SER A 1 134 ? -8.472 -12.965 4.930 1.00 96.12 134 SER A CA 1
ATOM 1034 C C . SER A 1 134 ? -8.012 -12.719 3.488 1.00 96.12 134 SER A C 1
ATOM 1036 O O . SER A 1 134 ? -8.613 -13.270 2.565 1.00 96.12 134 SER A O 1
ATOM 1038 N N . ALA A 1 135 ? -6.970 -11.905 3.273 1.00 97.50 135 ALA A N 1
ATOM 1039 C CA . ALA A 1 135 ? -6.478 -11.590 1.936 1.00 97.50 135 ALA A CA 1
ATOM 1040 C C . ALA A 1 135 ? -5.761 -12.792 1.305 1.00 97.50 135 ALA A C 1
ATOM 1042 O O . ALA A 1 135 ? -4.985 -13.493 1.956 1.00 97.50 135 ALA A O 1
ATOM 1043 N N . ARG A 1 136 ? -6.008 -13.031 0.012 1.00 97.69 136 ARG A N 1
ATOM 1044 C CA . ARG A 1 136 ? -5.328 -14.076 -0.774 1.00 97.69 136 ARG A CA 1
ATOM 1045 C C . ARG A 1 136 ? -4.460 -13.479 -1.872 1.00 97.69 136 ARG A C 1
ATOM 1047 O O . ARG A 1 136 ? -3.429 -14.051 -2.224 1.00 97.69 136 ARG A O 1
ATOM 1054 N N . THR A 1 137 ? -4.863 -12.325 -2.383 1.00 98.00 137 THR A N 1
ATOM 1055 C CA . THR A 1 137 ? -4.172 -11.539 -3.404 1.00 98.00 137 THR A CA 1
ATOM 1056 C C . THR A 1 137 ? -3.852 -10.139 -2.890 1.00 98.00 137 THR A C 1
ATOM 1058 O O . THR A 1 137 ? -4.424 -9.683 -1.897 1.00 98.00 137 THR A O 1
ATOM 1061 N N . LEU A 1 138 ? -2.958 -9.425 -3.576 1.00 97.31 138 LEU A N 1
ATOM 1062 C CA . LEU A 1 138 ? -2.709 -8.016 -3.274 1.00 97.31 138 LEU A CA 1
ATOM 1063 C C . LEU A 1 138 ? -3.954 -7.152 -3.496 1.00 97.31 138 LEU A C 1
ATOM 1065 O O . LEU A 1 138 ? -4.134 -6.174 -2.776 1.00 97.31 138 LEU A O 1
ATOM 1069 N N . ASN A 1 139 ? -4.851 -7.525 -4.412 1.00 97.69 139 ASN A N 1
ATOM 1070 C CA . ASN A 1 139 ? -6.126 -6.833 -4.563 1.00 97.69 139 ASN A CA 1
ATOM 1071 C C . ASN A 1 139 ? -7.068 -7.044 -3.366 1.00 97.69 139 ASN A C 1
ATOM 1073 O O . ASN A 1 139 ? -7.780 -6.119 -2.990 1.00 97.69 139 ASN A O 1
ATOM 1077 N N . ASP A 1 140 ? -7.051 -8.214 -2.720 1.00 98.06 140 ASP A N 1
ATOM 1078 C CA . ASP A 1 140 ? -7.842 -8.427 -1.496 1.00 98.06 140 ASP A CA 1
ATOM 1079 C C . ASP A 1 140 ? -7.351 -7.555 -0.330 1.00 98.06 140 ASP A C 1
ATOM 1081 O O . ASP A 1 140 ? -8.136 -7.202 0.551 1.00 98.06 140 ASP A O 1
ATOM 1085 N N . LEU A 1 141 ? -6.056 -7.215 -0.321 1.00 97.75 141 LEU A N 1
ATOM 1086 C CA . LEU A 1 141 ? -5.454 -6.331 0.675 1.00 97.75 141 LEU A CA 1
ATOM 1087 C C . LEU A 1 141 ? -5.671 -4.849 0.339 1.00 97.75 141 LEU A C 1
ATOM 1089 O O . LEU A 1 141 ? -5.972 -4.064 1.229 1.00 97.75 141 LEU A O 1
ATOM 1093 N N . LEU A 1 142 ? -5.463 -4.457 -0.919 1.00 96.88 142 LEU A N 1
ATOM 1094 C CA . LEU A 1 142 ? -5.311 -3.050 -1.307 1.00 96.88 142 LEU A CA 1
ATOM 1095 C C . LEU A 1 142 ? -6.506 -2.488 -2.083 1.00 96.88 142 LEU A C 1
ATOM 1097 O O . LEU A 1 142 ? -6.661 -1.272 -2.135 1.00 96.88 142 LEU A O 1
ATOM 1101 N N . ASP A 1 143 ? -7.343 -3.345 -2.671 1.00 97.94 143 ASP A N 1
ATOM 1102 C CA . ASP A 1 143 ? -8.502 -2.962 -3.485 1.00 97.94 143 ASP A CA 1
ATOM 1103 C C . ASP A 1 143 ? -8.142 -1.940 -4.583 1.00 97.94 143 ASP A C 1
ATOM 1105 O O . ASP A 1 143 ? -8.730 -0.862 -4.672 1.00 97.94 143 ASP A O 1
ATOM 1109 N N . ILE A 1 144 ? -7.129 -2.271 -5.392 1.00 96.69 144 ILE A N 1
ATOM 1110 C CA . ILE A 1 144 ? -6.477 -1.386 -6.382 1.00 96.69 144 ILE A CA 1
ATOM 1111 C C . ILE A 1 144 ? -6.682 -1.816 -7.841 1.00 96.69 144 ILE A C 1
ATOM 1113 O O . ILE A 1 144 ? -6.289 -1.087 -8.754 1.00 96.69 144 ILE A O 1
ATOM 1117 N N . GLU A 1 145 ? -7.274 -2.982 -8.099 1.00 97.38 145 GLU A N 1
ATOM 1118 C CA . GLU A 1 145 ? -7.569 -3.432 -9.462 1.00 97.38 145 GLU A CA 1
ATOM 1119 C C . GLU A 1 145 ? -8.448 -2.408 -10.198 1.00 97.38 145 GLU A C 1
ATOM 1121 O O . GLU A 1 145 ? -9.483 -1.974 -9.695 1.00 97.38 145 GLU A O 1
ATOM 1126 N N . GLY A 1 146 ? -8.000 -1.976 -11.381 1.00 97.50 146 GLY A N 1
ATOM 1127 C CA . GLY A 1 146 ? -8.674 -0.939 -12.170 1.00 97.50 146 GLY A CA 1
ATOM 1128 C C . GLY A 1 146 ? -8.572 0.487 -11.609 1.00 97.50 146 GLY A C 1
ATOM 1129 O O . GLY A 1 146 ? -9.160 1.400 -12.185 1.00 97.50 146 GLY A O 1
ATOM 1130 N N . LYS A 1 147 ? -7.834 0.708 -10.511 1.00 97.56 147 LYS A N 1
ATOM 1131 C CA . LYS A 1 147 ? -7.712 2.024 -9.854 1.00 97.56 147 LYS A CA 1
ATOM 1132 C C . LYS A 1 147 ? -6.337 2.665 -9.994 1.00 97.56 147 LYS A C 1
ATOM 1134 O O . LYS A 1 147 ? -6.202 3.844 -9.688 1.00 97.56 147 LYS A O 1
ATOM 1139 N N . ILE A 1 148 ? -5.334 1.916 -10.451 1.00 97.12 148 ILE A N 1
ATOM 1140 C CA . ILE A 1 148 ? -3.978 2.429 -10.673 1.00 97.12 148 ILE A CA 1
ATOM 1141 C C . ILE A 1 148 ? -3.941 3.213 -11.985 1.00 97.12 148 ILE A C 1
ATOM 1143 O O . ILE A 1 148 ? -4.305 2.687 -13.035 1.00 97.12 148 ILE A O 1
ATOM 1147 N N . LYS A 1 149 ? -3.466 4.456 -11.910 1.00 95.50 149 LYS A N 1
ATOM 1148 C CA . LYS A 1 149 ? -3.274 5.356 -13.047 1.00 95.50 149 LYS A CA 1
ATOM 1149 C C . LYS A 1 149 ? -1.880 5.210 -13.646 1.00 95.50 149 LYS A C 1
ATOM 1151 O O . LYS A 1 149 ? -1.740 5.082 -14.858 1.00 95.50 149 LYS A O 1
ATOM 1156 N N . THR A 1 150 ? -0.848 5.235 -12.806 1.00 95.38 150 THR A N 1
ATOM 1157 C CA . THR A 1 150 ? 0.547 5.080 -13.237 1.00 95.38 150 THR A CA 1
ATOM 1158 C C . THR A 1 150 ? 1.414 4.502 -12.121 1.00 95.38 150 THR A C 1
ATOM 1160 O O . THR A 1 150 ? 1.018 4.475 -10.953 1.00 95.38 150 THR A O 1
ATOM 1163 N N . VAL A 1 151 ? 2.594 4.022 -12.506 1.00 97.31 151 VAL A N 1
ATOM 1164 C CA . VAL A 1 151 ? 3.620 3.471 -11.622 1.00 97.31 151 VAL A CA 1
ATOM 1165 C C . VAL A 1 151 ? 4.915 4.223 -11.877 1.00 97.31 151 VAL A C 1
ATOM 1167 O O . VAL A 1 151 ? 5.322 4.392 -13.028 1.00 97.31 151 VAL A O 1
ATOM 1170 N N . ARG A 1 152 ? 5.585 4.651 -10.811 1.00 96.88 152 ARG A N 1
ATOM 1171 C CA . ARG A 1 152 ? 6.841 5.396 -10.918 1.00 96.88 152 ARG A CA 1
ATOM 1172 C C . ARG A 1 152 ? 7.863 4.952 -9.897 1.00 96.88 152 ARG A C 1
ATOM 1174 O O . ARG A 1 152 ? 7.507 4.534 -8.800 1.00 96.88 152 ARG A O 1
ATOM 1181 N N . PHE A 1 153 ? 9.133 5.093 -10.245 1.00 97.56 153 PHE A N 1
ATOM 1182 C CA . PHE A 1 153 ? 10.206 5.092 -9.264 1.00 97.56 153 PHE A CA 1
ATOM 1183 C C . PHE A 1 153 ? 10.239 6.427 -8.535 1.00 97.56 153 PHE A C 1
ATOM 1185 O O . PHE A 1 153 ? 10.143 7.488 -9.157 1.00 97.56 153 PHE A O 1
ATOM 1192 N N . VAL A 1 154 ? 10.440 6.353 -7.225 1.00 95.88 154 VAL A N 1
ATOM 1193 C CA . VAL A 1 154 ? 10.674 7.511 -6.363 1.00 95.88 154 VAL A CA 1
ATOM 1194 C C . VAL A 1 154 ? 11.963 7.313 -5.571 1.00 95.88 154 VAL A C 1
ATOM 1196 O O . VAL A 1 154 ? 12.426 6.189 -5.360 1.00 95.88 154 VAL A O 1
ATOM 1199 N N . SER A 1 155 ? 12.570 8.413 -5.150 1.00 93.19 155 SER A N 1
ATOM 1200 C CA . SER A 1 155 ? 13.759 8.411 -4.306 1.00 93.19 155 SER A CA 1
ATOM 1201 C C . SER A 1 155 ? 13.422 7.853 -2.925 1.00 93.19 155 SER A C 1
ATOM 1203 O O . SER A 1 155 ? 12.504 8.320 -2.257 1.00 93.19 155 SER A O 1
ATOM 1205 N N . GLY A 1 156 ? 14.197 6.874 -2.459 1.00 90.06 156 GLY A N 1
ATOM 1206 C CA . GLY A 1 156 ? 14.066 6.361 -1.092 1.00 90.06 156 GLY A CA 1
ATOM 1207 C C . GLY A 1 156 ? 14.546 7.336 -0.010 1.00 90.06 156 GLY A C 1
ATOM 1208 O O . GLY A 1 156 ? 14.344 7.059 1.167 1.00 90.06 156 GLY A O 1
ATOM 1209 N N . MET A 1 157 ? 15.201 8.444 -0.385 1.00 88.56 157 MET A N 1
ATOM 1210 C CA . MET A 1 157 ? 15.719 9.436 0.565 1.00 88.56 157 MET A CA 1
ATOM 1211 C C . MET A 1 157 ? 14.694 10.521 0.894 1.00 88.56 157 MET A C 1
ATOM 1213 O O . MET A 1 157 ? 14.544 10.886 2.054 1.00 88.56 157 MET A O 1
ATOM 1217 N N . ASP A 1 158 ? 14.012 11.043 -0.124 1.00 89.75 158 ASP A N 1
ATOM 1218 C CA . ASP A 1 158 ? 13.126 12.210 -0.008 1.00 89.75 158 ASP A CA 1
ATOM 1219 C C . ASP A 1 158 ? 11.761 12.011 -0.686 1.00 89.75 158 ASP A C 1
ATOM 1221 O O . ASP A 1 158 ? 10.906 12.891 -0.631 1.00 89.75 158 ASP A O 1
ATOM 1225 N N . GLY A 1 159 ? 11.527 10.856 -1.317 1.00 90.12 159 GLY A N 1
ATOM 1226 C CA . GLY A 1 159 ? 10.272 10.551 -1.999 1.00 90.12 159 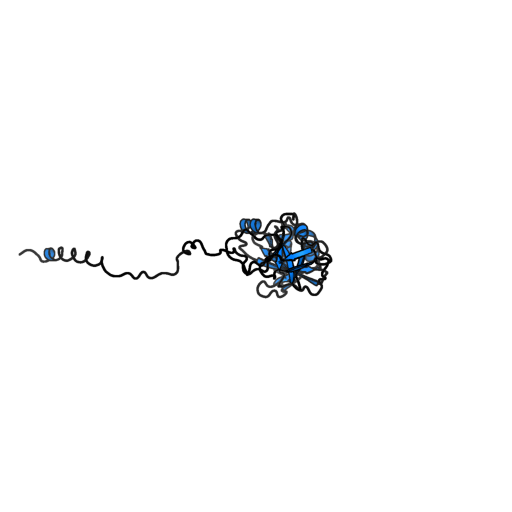GLY A CA 1
ATOM 1227 C C . GLY A 1 159 ? 10.061 11.306 -3.310 1.00 90.12 159 GLY A C 1
ATOM 1228 O O . GLY A 1 159 ? 8.972 11.222 -3.874 1.00 90.12 159 GLY A O 1
ATOM 1229 N N . SER A 1 160 ? 11.068 12.031 -3.808 1.00 92.62 160 SER A N 1
ATOM 1230 C CA . SER A 1 16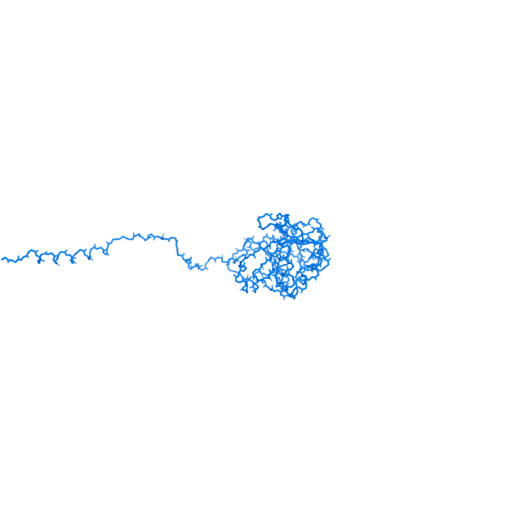0 ? 10.963 12.761 -5.072 1.00 92.62 160 SER A CA 1
ATOM 1231 C C . SER A 1 160 ? 10.758 11.809 -6.265 1.00 92.62 160 SER A C 1
ATOM 1233 O O . SER A 1 160 ? 11.324 10.707 -6.279 1.00 92.62 160 SER A O 1
ATOM 1235 N N . PRO A 1 161 ? 9.960 12.192 -7.283 1.00 93.81 161 PRO A N 1
ATOM 1236 C CA . PRO A 1 161 ? 9.797 11.389 -8.491 1.00 93.81 161 PRO A CA 1
ATOM 1237 C C . PRO A 1 161 ? 11.124 11.220 -9.235 1.00 93.81 161 PRO A C 1
ATOM 1239 O O . PRO A 1 161 ? 11.821 12.198 -9.498 1.00 93.81 161 PRO A O 1
ATOM 1242 N N . LEU A 1 162 ? 11.453 9.984 -9.612 1.00 95.38 162 LEU A N 1
ATOM 1243 C CA . LEU A 1 162 ? 12.642 9.677 -10.413 1.00 95.38 162 LEU A CA 1
ATOM 1244 C C . LEU A 1 162 ? 12.278 9.438 -11.875 1.00 95.38 162 LEU A C 1
ATOM 1246 O O . LEU A 1 162 ? 12.825 10.074 -12.775 1.00 95.38 162 LEU A O 1
ATOM 1250 N N . LYS A 1 163 ? 11.376 8.484 -12.126 1.00 95.88 163 LYS A N 1
ATOM 1251 C CA . LYS A 1 163 ? 10.993 8.087 -13.483 1.00 95.88 163 LYS A CA 1
ATOM 1252 C C . LYS A 1 163 ? 9.682 7.313 -13.474 1.00 95.88 163 LYS A C 1
ATOM 1254 O O . LYS A 1 163 ? 9.558 6.325 -12.750 1.00 95.88 163 LYS A O 1
ATOM 1259 N N . ASP A 1 164 ? 8.746 7.718 -14.320 1.00 97.19 164 ASP A N 1
ATOM 1260 C CA . ASP A 1 164 ? 7.553 6.926 -14.612 1.00 97.19 164 ASP A CA 1
ATOM 1261 C C . ASP A 1 164 ? 7.923 5.692 -15.446 1.00 97.19 164 ASP A C 1
ATOM 1263 O O . ASP A 1 164 ? 8.816 5.735 -16.298 1.00 97.19 164 ASP A O 1
ATOM 1267 N N . PHE A 1 165 ? 7.218 4.586 -15.220 1.00 97.75 165 PHE A N 1
ATOM 1268 C CA . PHE A 1 165 ? 7.291 3.429 -16.108 1.00 97.75 165 PHE A CA 1
ATOM 1269 C C . PHE A 1 165 ? 6.786 3.832 -17.499 1.00 97.75 165 PHE A C 1
ATOM 1271 O O . PHE A 1 165 ? 5.876 4.657 -17.621 1.00 97.75 165 PHE A O 1
ATOM 1278 N N . THR A 1 166 ? 7.330 3.229 -18.563 1.00 97.19 166 THR A N 1
ATOM 1279 C CA . THR A 1 166 ? 6.765 3.447 -19.906 1.00 97.19 166 THR A CA 1
ATOM 1280 C C . THR A 1 166 ? 5.288 3.030 -19.934 1.00 97.19 166 THR A C 1
ATOM 1282 O O . THR A 1 166 ? 4.896 2.148 -19.161 1.00 97.19 166 THR A O 1
ATOM 1285 N N . PRO A 1 167 ? 4.446 3.609 -20.810 1.00 96.19 167 PRO A N 1
ATOM 1286 C CA . PRO A 1 167 ? 3.022 3.273 -20.868 1.00 96.19 167 PRO A CA 1
ATOM 1287 C C . PRO A 1 167 ? 2.752 1.766 -20.993 1.00 96.19 167 PRO A C 1
ATOM 1289 O O . PRO A 1 167 ? 1.864 1.229 -20.331 1.00 96.19 167 PRO A O 1
ATOM 1292 N N . GLU A 1 168 ? 3.566 1.058 -21.776 1.00 96.69 168 GLU A N 1
ATOM 1293 C CA . GLU A 1 168 ? 3.456 -0.386 -21.986 1.00 96.69 168 GLU A CA 1
ATOM 1294 C C . GLU A 1 168 ? 3.812 -1.164 -20.713 1.00 96.69 168 GLU A C 1
ATOM 1296 O O . GLU A 1 168 ? 3.109 -2.104 -20.335 1.00 96.69 168 GLU A O 1
ATOM 1301 N N . ALA A 1 169 ? 4.884 -0.760 -20.023 1.00 97.50 169 ALA A N 1
ATOM 1302 C CA . ALA A 1 169 ? 5.302 -1.387 -18.775 1.00 97.50 169 ALA A CA 1
ATOM 1303 C C . ALA A 1 169 ? 4.299 -1.120 -17.644 1.00 97.50 169 ALA A C 1
ATOM 1305 O O . ALA A 1 169 ? 3.952 -2.043 -16.904 1.00 97.50 169 ALA A O 1
ATOM 1306 N N . SER A 1 170 ? 3.779 0.106 -17.556 1.00 97.19 170 SER A N 1
ATOM 1307 C CA . SER A 1 170 ? 2.689 0.473 -16.650 1.00 97.19 170 SER A CA 1
ATOM 1308 C C . SER A 1 170 ? 1.460 -0.396 -16.893 1.00 97.19 170 SER A C 1
ATOM 1310 O O . SER A 1 170 ? 0.951 -0.995 -15.952 1.00 97.19 170 SER A O 1
ATOM 1312 N N . ALA A 1 171 ? 1.021 -0.563 -18.144 1.00 96.94 171 ALA A N 1
ATOM 1313 C CA . ALA A 1 171 ? -0.148 -1.384 -18.463 1.00 96.94 171 ALA A CA 1
ATOM 1314 C C . ALA A 1 171 ? 0.011 -2.851 -18.019 1.00 96.94 171 ALA A C 1
ATOM 1316 O O . ALA A 1 171 ? -0.936 -3.459 -17.515 1.00 96.94 171 ALA A O 1
ATOM 1317 N N . VAL A 1 172 ? 1.208 -3.427 -18.172 1.00 97.62 172 VAL A N 1
ATOM 1318 C CA . VAL A 1 172 ? 1.496 -4.782 -17.677 1.00 97.62 172 VAL A CA 1
ATOM 1319 C C . VAL A 1 172 ? 1.507 -4.815 -16.148 1.00 97.62 172 VAL A C 1
ATOM 1321 O O . VAL A 1 172 ? 0.867 -5.687 -15.564 1.00 97.62 172 VAL A O 1
ATOM 1324 N N . PHE A 1 173 ? 2.182 -3.867 -15.492 1.00 98.00 173 PHE A N 1
ATOM 1325 C CA . PHE A 1 173 ? 2.244 -3.819 -14.031 1.00 98.00 173 PHE A CA 1
ATOM 1326 C C . PHE A 1 173 ? 0.850 -3.667 -13.412 1.00 98.00 173 PHE A C 1
ATOM 1328 O O . PHE A 1 173 ? 0.483 -4.445 -12.536 1.00 98.00 173 PHE A O 1
ATOM 1335 N N . ILE A 1 174 ? 0.048 -2.724 -13.912 1.00 97.38 174 ILE A N 1
ATOM 1336 C CA . ILE A 1 174 ? -1.317 -2.439 -13.445 1.00 97.38 174 ILE A CA 1
ATOM 1337 C C . ILE A 1 174 ? -2.206 -3.682 -13.535 1.00 97.38 174 ILE A C 1
ATOM 1339 O O . ILE A 1 174 ? -3.027 -3.927 -12.653 1.00 97.38 174 ILE A O 1
ATOM 1343 N N . ARG A 1 175 ? -2.029 -4.486 -14.586 1.00 97.31 175 ARG A N 1
ATOM 1344 C CA . ARG A 1 175 ? -2.805 -5.706 -14.800 1.00 97.31 175 ARG A CA 1
ATOM 1345 C C . ARG A 1 175 ? -2.353 -6.864 -13.911 1.00 97.31 175 ARG A C 1
ATOM 1347 O O . ARG A 1 175 ? -3.193 -7.650 -13.483 1.00 97.31 175 ARG A O 1
ATOM 1354 N N . GLU A 1 176 ? -1.052 -7.021 -13.674 1.00 97.69 176 GLU A N 1
ATOM 1355 C CA . GLU A 1 176 ? -0.514 -8.215 -13.006 1.00 97.69 176 GLU A CA 1
ATOM 1356 C C . GLU A 1 176 ? -0.266 -8.029 -11.504 1.00 97.69 176 GLU A C 1
ATOM 1358 O O . GLU A 1 176 ? -0.464 -8.969 -10.736 1.00 97.69 176 GLU A O 1
ATOM 1363 N N . TYR A 1 177 ? 0.110 -6.831 -11.053 1.00 97.62 177 TYR A N 1
ATOM 1364 C CA . TYR A 1 177 ? 0.422 -6.572 -9.646 1.00 97.62 177 TYR A CA 1
ATOM 1365 C C . TYR A 1 177 ? -0.743 -6.890 -8.688 1.00 97.62 177 TYR A C 1
ATOM 1367 O O . TYR A 1 177 ? -0.514 -7.608 -7.712 1.00 97.62 177 TYR A O 1
ATOM 1375 N N . PRO A 1 178 ? -2.003 -6.479 -8.953 1.00 97.38 178 PRO A N 1
ATOM 1376 C CA . PRO A 1 178 ? -3.118 -6.793 -8.054 1.00 97.38 178 PRO A CA 1
ATOM 1377 C C . PRO A 1 178 ? -3.380 -8.302 -7.902 1.00 97.38 178 PRO A C 1
ATOM 1379 O O . PRO A 1 178 ? -3.905 -8.736 -6.877 1.00 97.38 178 PRO A O 1
ATOM 1382 N N . LYS A 1 179 ? -2.988 -9.114 -8.894 1.00 97.62 179 LYS A N 1
ATOM 1383 C CA . LYS A 1 179 ? -3.199 -10.570 -8.909 1.00 97.62 179 LYS A CA 1
ATOM 1384 C C . LYS A 1 179 ? -2.154 -11.344 -8.109 1.00 97.62 179 LYS A C 1
ATOM 1386 O O . LYS A 1 179 ? -2.329 -12.544 -7.892 1.00 97.62 179 LYS A O 1
ATOM 1391 N N . LEU A 1 180 ? -1.058 -10.699 -7.705 1.00 98.06 180 LEU A N 1
ATOM 1392 C CA . LEU A 1 180 ? -0.001 -11.361 -6.949 1.00 98.06 180 LEU A CA 1
ATOM 1393 C C . LEU A 1 180 ? -0.563 -11.971 -5.668 1.00 98.06 180 LEU A C 1
ATOM 1395 O O . LEU A 1 180 ? -1.382 -11.362 -4.977 1.00 98.06 180 LEU A O 1
ATOM 1399 N N . LYS A 1 181 ? -0.091 -13.176 -5.337 1.00 98.00 181 LYS A N 1
ATOM 1400 C CA . LYS A 1 181 ? -0.442 -13.840 -4.084 1.00 98.00 181 LYS A CA 1
ATOM 1401 C C . LYS A 1 181 ? 0.038 -12.988 -2.911 1.00 98.00 181 LYS A C 1
ATOM 1403 O O . LYS A 1 181 ? 1.219 -12.646 -2.828 1.00 98.00 181 LYS A O 1
ATOM 1408 N N . TYR A 1 182 ? -0.875 -12.704 -1.992 1.00 97.75 182 TYR A N 1
ATOM 1409 C CA . TYR A 1 182 ? -0.550 -12.032 -0.746 1.00 97.75 182 TYR A CA 1
ATOM 1410 C C . TYR A 1 182 ? 0.226 -12.972 0.182 1.00 97.75 182 TYR A C 1
ATOM 1412 O O . TYR A 1 182 ? -0.110 -14.151 0.336 1.00 97.75 182 TYR A O 1
ATOM 1420 N N . VAL A 1 183 ? 1.269 -12.433 0.808 1.00 96.44 183 VAL A N 1
ATOM 1421 C CA . VAL A 1 183 ? 2.058 -13.105 1.840 1.00 96.44 183 VAL A CA 1
ATOM 1422 C C . VAL A 1 183 ? 2.100 -12.178 3.054 1.00 96.44 183 VAL A C 1
ATOM 1424 O O . VAL A 1 183 ? 2.533 -11.039 2.901 1.00 96.44 183 VAL A O 1
ATOM 1427 N N . PRO A 1 184 ? 1.683 -12.602 4.260 1.00 93.62 184 PRO A N 1
ATOM 1428 C CA . PRO A 1 184 ? 1.784 -11.769 5.458 1.00 93.62 184 PRO A CA 1
ATOM 1429 C C . PRO A 1 184 ? 3.211 -11.265 5.682 1.00 93.62 184 PRO A C 1
ATOM 1431 O O . PRO A 1 184 ? 4.169 -12.038 5.575 1.00 93.62 184 PRO A O 1
ATOM 1434 N N . PHE A 1 185 ? 3.384 -9.985 6.027 1.00 89.81 185 PHE A N 1
ATOM 1435 C CA . PHE A 1 185 ? 4.720 -9.376 6.051 1.00 89.81 185 PHE A CA 1
ATOM 1436 C C . PHE A 1 185 ? 5.666 -10.078 7.030 1.00 89.81 185 PHE A C 1
ATOM 1438 O O . PHE A 1 185 ? 6.841 -10.257 6.734 1.00 89.81 185 PHE A O 1
ATOM 1445 N N . ARG A 1 186 ? 5.157 -10.573 8.166 1.00 89.31 186 ARG A N 1
ATOM 1446 C CA . ARG A 1 186 ? 5.965 -11.354 9.120 1.00 89.31 186 ARG A CA 1
ATOM 1447 C C . ARG A 1 186 ? 6.536 -12.638 8.525 1.00 89.31 186 ARG A C 1
ATOM 1449 O O . ARG A 1 186 ? 7.628 -13.045 8.916 1.00 89.31 186 ARG A O 1
ATOM 1456 N N . GLN A 1 187 ? 5.804 -13.290 7.626 1.00 93.31 187 GLN A N 1
ATOM 1457 C CA . GLN A 1 187 ? 6.312 -14.443 6.890 1.00 93.31 187 GLN A CA 1
ATOM 1458 C C . GLN A 1 187 ? 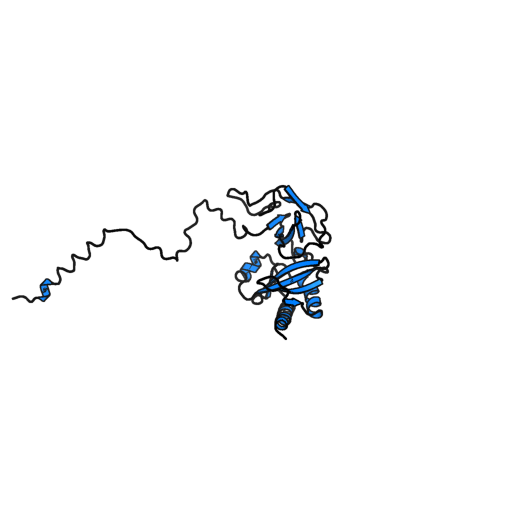7.344 -13.981 5.862 1.00 93.31 187 GLN A C 1
ATOM 1460 O O . GLN A 1 187 ? 8.481 -14.449 5.881 1.00 93.31 187 GLN A O 1
ATOM 1465 N N . LEU A 1 188 ? 6.978 -12.995 5.043 1.00 92.44 188 LEU A N 1
ATOM 1466 C CA . LEU A 1 188 ? 7.830 -12.494 3.974 1.00 92.44 188 LEU A CA 1
ATOM 1467 C C . LEU A 1 188 ? 9.178 -11.963 4.502 1.00 92.44 188 LEU A C 1
ATOM 1469 O O . LEU A 1 188 ? 10.235 -12.281 3.963 1.00 92.44 188 LEU A O 1
ATOM 1473 N N . ALA A 1 189 ? 9.170 -11.213 5.603 1.00 91.25 189 ALA A N 1
ATOM 1474 C CA . ALA A 1 189 ? 10.369 -10.707 6.262 1.00 91.25 189 ALA A CA 1
ATOM 1475 C C . ALA A 1 189 ? 11.290 -11.846 6.722 1.00 91.25 189 ALA A C 1
ATOM 1477 O O . ALA A 1 189 ? 12.502 -11.749 6.567 1.00 91.25 189 ALA A O 1
ATOM 1478 N N . LYS A 1 190 ? 10.752 -12.959 7.238 1.00 93.00 190 LYS A N 1
ATOM 1479 C CA . LYS A 1 190 ? 11.574 -14.122 7.615 1.00 93.00 190 LYS A CA 1
ATOM 1480 C C . LYS A 1 190 ? 12.215 -14.774 6.391 1.00 93.00 190 LYS A C 1
ATOM 1482 O O . LYS A 1 190 ? 13.415 -15.037 6.405 1.00 93.00 190 LYS A O 1
ATOM 1487 N N . GLU A 1 191 ? 11.435 -14.991 5.338 1.00 93.50 191 GLU A N 1
ATOM 1488 C CA . GLU A 1 191 ? 11.883 -15.650 4.102 1.00 93.50 191 GLU A CA 1
ATOM 1489 C C . GLU A 1 191 ? 12.916 -14.808 3.330 1.00 93.50 191 GLU A C 1
ATOM 1491 O O . GLU A 1 191 ? 13.806 -15.346 2.676 1.00 93.50 191 GLU A O 1
ATOM 1496 N N . THR A 1 192 ? 12.864 -13.484 3.479 1.00 91.75 192 THR A N 1
A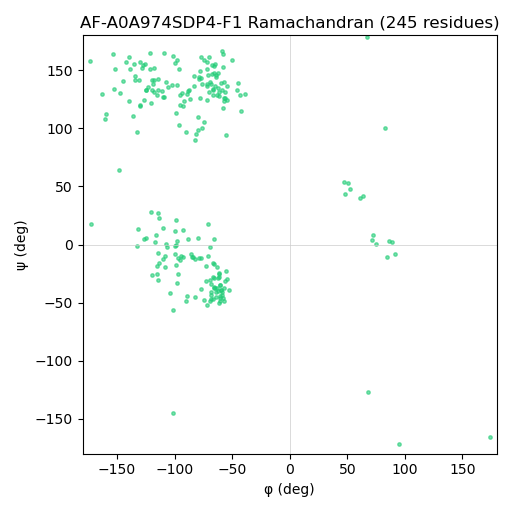TOM 1497 C CA . THR A 1 192 ? 13.787 -12.515 2.856 1.00 91.75 192 THR A CA 1
ATOM 1498 C C . THR A 1 192 ? 14.903 -12.039 3.794 1.00 91.75 192 THR A C 1
ATOM 1500 O O . THR A 1 192 ? 15.489 -10.973 3.595 1.00 91.75 192 THR A O 1
ATOM 1503 N N . LYS A 1 193 ? 15.206 -12.814 4.847 1.00 92.81 193 LYS A N 1
ATOM 1504 C CA . LYS A 1 193 ? 16.273 -12.526 5.825 1.00 92.81 193 LYS A CA 1
ATOM 1505 C C . LYS A 1 193 ? 16.181 -11.114 6.422 1.00 92.81 193 LYS A C 1
ATOM 1507 O O . LYS A 1 193 ? 17.177 -10.409 6.505 1.00 92.81 193 LYS A O 1
ATOM 1512 N N . GLN A 1 194 ? 14.989 -10.720 6.854 1.00 90.31 194 GLN A N 1
ATOM 1513 C CA . GLN A 1 194 ? 14.651 -9.385 7.358 1.00 90.31 194 GLN A CA 1
ATOM 1514 C C . GLN A 1 194 ? 14.793 -8.280 6.302 1.00 90.31 194 GLN A C 1
ATOM 1516 O O . GLN A 1 194 ? 15.266 -7.183 6.593 1.00 90.31 194 GLN A O 1
ATOM 1521 N N . TRP A 1 195 ? 14.355 -8.555 5.068 1.00 89.06 195 TRP A N 1
ATOM 1522 C CA . TRP A 1 195 ? 14.315 -7.560 3.992 1.00 89.06 195 TRP A CA 1
ATOM 1523 C C . TRP A 1 195 ? 15.706 -6.992 3.644 1.00 89.06 195 TRP A C 1
ATOM 1525 O O . TRP A 1 195 ? 15.852 -5.787 3.439 1.00 89.06 195 TRP A O 1
ATOM 1535 N N . VAL A 1 196 ? 16.752 -7.826 3.614 1.00 90.94 196 VAL A N 1
ATOM 1536 C CA . VAL A 1 196 ? 18.122 -7.401 3.242 1.00 90.94 196 VAL A CA 1
ATOM 1537 C C . VAL A 1 196 ? 18.283 -7.232 1.728 1.00 90.94 196 VAL A C 1
ATOM 1539 O O . VAL A 1 196 ? 17.507 -7.786 0.953 1.00 90.94 196 VAL A O 1
ATOM 1542 N N . GLY A 1 197 ? 19.313 -6.499 1.303 1.00 90.31 197 GLY A N 1
ATOM 1543 C CA . GLY A 1 197 ? 19.637 -6.289 -0.112 1.00 90.31 197 GLY A CA 1
ATOM 1544 C C . GLY A 1 197 ? 19.060 -5.001 -0.701 1.00 90.31 197 GLY A C 1
ATOM 1545 O O . GLY A 1 197 ? 18.543 -4.147 0.026 1.00 90.31 197 GLY A O 1
ATOM 1546 N N . ASP A 1 198 ? 19.187 -4.877 -2.022 1.00 89.56 198 ASP A N 1
ATOM 1547 C CA . ASP A 1 198 ? 18.833 -3.671 -2.770 1.00 89.56 198 ASP A CA 1
ATOM 1548 C C . ASP A 1 198 ? 17.320 -3.446 -2.809 1.00 89.56 198 ASP A C 1
ATOM 1550 O O . ASP A 1 198 ? 16.536 -4.351 -3.123 1.00 89.56 198 ASP A O 1
ATOM 1554 N N . LYS A 1 199 ? 16.923 -2.210 -2.490 1.00 93.12 199 LYS A N 1
ATOM 1555 C CA . LYS A 1 199 ? 15.531 -1.771 -2.394 1.00 93.12 199 LYS A CA 1
ATOM 1556 C C . LYS A 1 199 ? 15.295 -0.600 -3.325 1.00 93.12 199 LYS A C 1
ATOM 1558 O O . LYS A 1 199 ? 16.072 0.352 -3.342 1.00 93.12 199 LYS A O 1
ATOM 1563 N N . TYR A 1 200 ? 14.180 -0.655 -4.031 1.00 94.69 200 TYR A N 1
ATOM 1564 C CA . TYR A 1 200 ? 13.683 0.444 -4.837 1.00 94.69 200 TYR A CA 1
ATOM 1565 C C . TYR A 1 200 ? 12.319 0.861 -4.318 1.00 94.69 200 TYR A C 1
ATOM 1567 O O . TYR A 1 200 ? 11.490 0.015 -3.977 1.00 94.69 200 TYR A O 1
ATOM 1575 N N . TRP A 1 201 ? 12.095 2.168 -4.254 1.00 95.50 201 TRP A N 1
ATOM 1576 C CA . TRP A 1 201 ? 10.806 2.720 -3.887 1.00 95.50 201 TRP A CA 1
ATOM 1577 C C . TRP A 1 201 ? 10.020 2.976 -5.159 1.00 95.50 201 TRP A C 1
ATOM 1579 O O . TRP A 1 201 ? 10.516 3.562 -6.124 1.00 95.50 201 TRP A O 1
ATOM 1589 N N . LEU A 1 202 ? 8.793 2.486 -5.147 1.00 96.31 202 LEU A N 1
ATOM 1590 C CA . LEU A 1 202 ? 7.820 2.694 -6.196 1.00 96.31 202 LEU A CA 1
ATOM 1591 C C . LEU A 1 202 ? 6.639 3.446 -5.600 1.00 96.31 202 LEU A C 1
ATOM 1593 O O . LEU A 1 202 ? 6.322 3.296 -4.420 1.00 96.31 202 LEU A O 1
ATOM 1597 N N . GLU A 1 203 ? 5.957 4.213 -6.427 1.00 95.81 203 GLU A N 1
ATOM 1598 C CA . GLU A 1 203 ? 4.696 4.843 -6.080 1.00 95.81 203 GLU A CA 1
ATOM 1599 C C . GLU A 1 203 ? 3.635 4.447 -7.104 1.00 95.81 203 GLU A C 1
ATOM 1601 O O . GLU A 1 203 ? 3.874 4.484 -8.314 1.00 95.81 203 GLU A O 1
ATOM 1606 N N . LEU A 1 204 ? 2.467 4.052 -6.598 1.00 95.44 204 LEU A N 1
ATOM 1607 C CA . LEU A 1 204 ? 1.244 3.957 -7.383 1.00 95.44 204 LEU A CA 1
ATOM 1608 C C . LEU A 1 204 ? 0.496 5.270 -7.240 1.00 95.44 204 LEU A C 1
ATOM 1610 O O . LEU A 1 204 ? 0.083 5.606 -6.132 1.00 95.44 204 LEU A O 1
ATOM 1614 N N . GLU A 1 205 ? 0.271 5.968 -8.344 1.00 95.19 205 GLU A N 1
ATOM 1615 C CA . GLU A 1 205 ? -0.751 7.011 -8.396 1.00 95.19 205 GLU A CA 1
ATOM 1616 C C . GLU A 1 205 ? -2.075 6.362 -8.791 1.00 95.19 205 GLU A C 1
ATOM 1618 O O . GLU A 1 205 ? -2.129 5.571 -9.740 1.00 95.19 205 GLU A O 1
ATOM 1623 N N . LEU A 1 206 ? -3.140 6.677 -8.063 1.00 95.88 206 LEU A N 1
ATOM 1624 C CA . LEU A 1 206 ? -4.475 6.147 -8.294 1.00 95.88 206 LEU A CA 1
ATOM 1625 C C . LEU A 1 206 ? -5.357 7.165 -9.025 1.00 95.88 206 LEU A C 1
ATOM 1627 O O . LEU A 1 206 ? -5.074 8.360 -9.078 1.00 95.88 206 LEU A O 1
ATOM 1631 N N . ASN A 1 207 ? -6.453 6.682 -9.608 1.00 95.69 207 ASN A N 1
ATOM 1632 C CA . ASN A 1 207 ? -7.371 7.493 -10.415 1.00 95.69 207 ASN A CA 1
ATOM 1633 C C . ASN A 1 207 ? -8.066 8.620 -9.629 1.00 95.69 207 ASN A C 1
ATOM 1635 O O . ASN A 1 207 ? -8.571 9.562 -10.233 1.00 95.69 207 ASN A O 1
ATOM 1639 N N . ASP A 1 208 ? -8.098 8.530 -8.300 1.00 94.25 208 ASP A N 1
ATOM 1640 C CA . ASP A 1 208 ? -8.630 9.560 -7.401 1.00 94.25 208 ASP A CA 1
ATOM 1641 C C . ASP A 1 208 ? -7.584 10.611 -6.985 1.00 94.25 208 ASP A C 1
ATOM 1643 O O . ASP A 1 208 ? -7.884 11.479 -6.168 1.00 94.25 208 ASP A O 1
ATOM 1647 N N . GLY A 1 209 ? -6.369 10.536 -7.539 1.00 93.38 209 GLY A N 1
ATOM 1648 C CA . GLY A 1 209 ? -5.244 11.413 -7.218 1.00 93.38 209 GLY A CA 1
ATOM 1649 C C . GLY A 1 209 ? -4.438 10.971 -5.999 1.00 93.38 209 GLY A C 1
ATOM 1650 O O . GLY A 1 209 ? -3.341 11.483 -5.797 1.00 93.38 209 GLY A O 1
ATOM 1651 N N . SER A 1 210 ? -4.927 10.003 -5.217 1.00 94.69 210 SER A N 1
ATOM 1652 C CA . SER A 1 210 ? -4.163 9.494 -4.084 1.00 94.69 210 SER A CA 1
ATOM 1653 C C . SER A 1 210 ? -2.977 8.653 -4.525 1.00 94.69 210 SER A C 1
ATOM 1655 O O . SER A 1 210 ? -3.019 7.997 -5.571 1.00 94.69 210 SER A O 1
ATOM 1657 N N . SER A 1 211 ? -1.916 8.641 -3.718 1.00 94.25 211 SER A N 1
ATOM 1658 C CA . SER A 1 211 ? -0.743 7.814 -3.990 1.00 94.25 211 SER A CA 1
ATOM 1659 C C . SER A 1 211 ?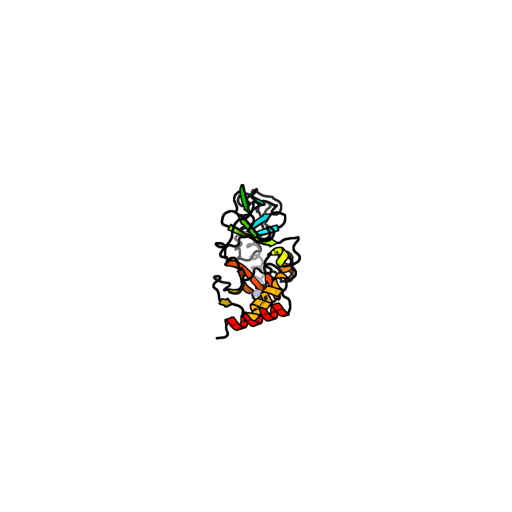 -0.434 6.834 -2.865 1.00 94.25 211 SER A C 1
ATOM 1661 O O . SER A 1 211 ? -0.747 7.058 -1.695 1.00 94.25 211 SER A O 1
ATOM 1663 N N . ARG A 1 212 ? 0.168 5.702 -3.234 1.00 91.81 212 ARG A N 1
ATOM 1664 C CA . ARG A 1 212 ? 0.669 4.699 -2.292 1.00 91.81 212 ARG A CA 1
ATOM 1665 C C . ARG A 1 212 ? 2.097 4.335 -2.643 1.00 91.81 212 ARG A C 1
ATOM 1667 O O . ARG A 1 212 ? 2.361 3.783 -3.714 1.00 91.81 212 ARG A O 1
ATOM 1674 N N . ARG A 1 213 ? 3.004 4.574 -1.701 1.00 92.38 213 ARG A N 1
ATOM 1675 C CA . ARG A 1 213 ? 4.383 4.101 -1.796 1.00 92.38 213 ARG A CA 1
ATOM 1676 C C . ARG A 1 213 ? 4.468 2.616 -1.467 1.00 92.38 213 ARG A C 1
ATOM 1678 O O . ARG A 1 213 ? 3.786 2.105 -0.579 1.00 92.38 213 ARG A O 1
ATOM 1685 N N . MET A 1 214 ? 5.342 1.931 -2.182 1.00 93.25 214 MET A N 1
ATOM 1686 C CA . MET A 1 214 ? 5.702 0.542 -1.949 1.00 93.25 214 MET A CA 1
ATOM 1687 C C . MET A 1 214 ? 7.205 0.359 -2.129 1.00 93.25 214 MET A C 1
ATOM 1689 O O . MET A 1 214 ? 7.881 1.160 -2.774 1.00 93.25 214 MET A O 1
ATOM 1693 N N . VAL A 1 215 ? 7.728 -0.729 -1.580 1.00 94.38 215 VAL A N 1
ATOM 1694 C CA . VAL A 1 215 ? 9.139 -1.092 -1.715 1.00 94.38 215 VAL A CA 1
ATOM 1695 C C . VAL A 1 215 ? 9.240 -2.376 -2.516 1.00 94.38 215 VAL A C 1
ATOM 1697 O O . VAL A 1 215 ? 8.540 -3.340 -2.220 1.00 94.38 215 VAL A O 1
ATOM 1700 N N . TYR A 1 216 ? 10.135 -2.409 -3.493 1.00 96.94 216 TYR A N 1
ATOM 1701 C CA . TYR A 1 216 ? 10.529 -3.618 -4.201 1.00 96.94 216 TYR A CA 1
ATOM 1702 C C . TYR A 1 216 ? 11.952 -4.008 -3.802 1.00 96.94 216 TYR A C 1
ATOM 1704 O O . TYR A 1 216 ? 12.870 -3.193 -3.865 1.00 96.94 216 TYR A O 1
ATOM 1712 N N . ASN A 1 217 ? 12.131 -5.254 -3.374 1.00 96.38 217 ASN A N 1
ATOM 1713 C CA . ASN A 1 217 ? 13.422 -5.850 -3.071 1.00 96.38 217 ASN A CA 1
ATOM 1714 C C . ASN A 1 217 ? 13.880 -6.693 -4.266 1.00 96.38 217 ASN A C 1
ATOM 1716 O O . ASN A 1 217 ? 13.277 -7.727 -4.566 1.00 96.38 217 ASN A O 1
ATOM 1720 N N . ALA A 1 218 ? 14.956 -6.265 -4.923 1.00 94.81 218 ALA A N 1
ATOM 1721 C CA . ALA A 1 218 ? 15.446 -6.899 -6.144 1.00 94.81 218 ALA A CA 1
ATOM 1722 C C . ALA A 1 218 ? 16.120 -8.253 -5.891 1.00 94.81 218 ALA A C 1
ATOM 1724 O O . ALA A 1 218 ? 16.031 -9.152 -6.725 1.00 94.81 218 ALA A O 1
ATOM 1725 N N . MET A 1 219 ? 16.750 -8.425 -4.725 1.00 95.12 219 MET A N 1
ATOM 1726 C CA . MET A 1 219 ? 17.426 -9.671 -4.350 1.00 95.12 219 MET A CA 1
ATOM 1727 C C . MET A 1 219 ? 16.437 -10.832 -4.198 1.00 95.12 219 MET A C 1
ATOM 1729 O O . MET A 1 219 ? 16.752 -11.960 -4.569 1.00 95.12 219 MET A O 1
ATOM 1733 N N . PHE A 1 220 ? 15.249 -10.557 -3.657 1.00 96.00 220 PHE A N 1
ATOM 1734 C CA . PHE A 1 220 ? 14.224 -11.572 -3.395 1.00 96.00 220 PHE A CA 1
ATOM 1735 C C . PHE A 1 220 ? 13.027 -11.506 -4.346 1.00 96.00 220 PHE A C 1
ATOM 1737 O O . PHE A 1 220 ? 12.102 -12.301 -4.193 1.00 96.00 220 PHE A O 1
ATOM 1744 N N . ALA A 1 221 ? 13.030 -10.564 -5.296 1.00 96.50 221 ALA A N 1
ATOM 1745 C CA . ALA A 1 221 ? 11.902 -10.269 -6.175 1.00 96.50 221 ALA A CA 1
ATOM 1746 C C . ALA A 1 221 ? 10.584 -10.144 -5.388 1.00 96.50 221 ALA A C 1
ATOM 1748 O O . ALA A 1 221 ? 9.608 -10.841 -5.659 1.00 96.50 221 ALA A O 1
ATOM 1749 N N . ALA A 1 222 ? 10.571 -9.288 -4.366 1.00 96.81 222 ALA A N 1
ATOM 1750 C CA . ALA A 1 222 ? 9.460 -9.186 -3.423 1.00 96.81 222 ALA A CA 1
ATOM 1751 C C . ALA A 1 222 ? 9.014 -7.736 -3.222 1.00 96.81 222 ALA A C 1
ATOM 1753 O O . ALA A 1 222 ? 9.841 -6.830 -3.141 1.00 96.81 222 ALA A O 1
ATOM 1754 N N . PHE A 1 223 ? 7.706 -7.521 -3.108 1.00 96.00 223 PHE A N 1
ATOM 1755 C CA . PHE A 1 223 ? 7.110 -6.221 -2.810 1.00 96.00 223 PHE A CA 1
ATOM 1756 C C . PHE A 1 223 ? 6.746 -6.096 -1.331 1.00 96.00 223 PHE A C 1
ATOM 1758 O O . PHE A 1 223 ? 6.498 -7.095 -0.661 1.00 96.00 223 PHE A O 1
ATOM 1765 N N . HIS A 1 224 ? 6.665 -4.862 -0.846 1.00 91.25 224 HIS A N 1
ATOM 1766 C CA . HIS A 1 224 ? 5.985 -4.472 0.383 1.00 91.25 224 HIS A CA 1
ATOM 1767 C C . HIS A 1 224 ? 5.055 -3.290 0.067 1.00 91.25 224 HIS A C 1
ATOM 1769 O O . HIS A 1 224 ? 5.581 -2.254 -0.350 1.00 91.25 224 HIS A O 1
ATOM 1775 N N . PRO A 1 225 ? 3.723 -3.388 0.259 1.00 76.94 225 PRO A N 1
ATOM 1776 C CA . PRO A 1 225 ? 2.971 -4.478 0.904 1.00 76.94 225 PRO A CA 1
ATOM 1777 C C . PRO A 1 225 ? 3.011 -5.809 0.145 1.00 76.94 225 PRO A C 1
ATOM 1779 O O . PRO A 1 225 ? 3.261 -5.848 -1.058 1.00 76.94 225 PRO A O 1
ATOM 1782 N N . SER A 1 226 ? 2.845 -6.898 0.895 1.00 85.50 226 SER A N 1
ATOM 1783 C CA . SER A 1 226 ? 3.703 -8.073 0.757 1.00 85.50 226 SER A CA 1
ATOM 1784 C C . SER A 1 226 ? 3.240 -9.168 -0.208 1.00 85.50 226 SER A C 1
ATOM 1786 O O . SER A 1 226 ? 2.181 -9.772 -0.047 1.00 85.50 226 SER A O 1
ATOM 1788 N N . GLY A 1 227 ? 4.106 -9.476 -1.176 1.00 93.38 227 GLY A N 1
ATOM 1789 C CA . GLY A 1 227 ? 3.967 -10.585 -2.120 1.00 93.38 227 GLY A CA 1
ATOM 1790 C C . GLY A 1 227 ? 5.218 -10.740 -2.989 1.00 93.38 227 GLY A C 1
ATOM 1791 O O . GLY A 1 227 ? 5.993 -9.796 -3.151 1.00 93.38 227 GLY A O 1
ATOM 1792 N N . TYR A 1 228 ? 5.427 -11.933 -3.544 1.00 97.50 228 TYR A N 1
ATOM 1793 C CA . TYR A 1 228 ? 6.511 -12.184 -4.496 1.00 97.50 228 TYR A CA 1
ATOM 1794 C C . TYR A 1 228 ? 6.097 -11.760 -5.904 1.00 97.50 228 TYR A C 1
ATOM 1796 O O . TYR A 1 228 ? 4.984 -12.049 -6.344 1.00 97.50 228 TYR A O 1
ATOM 1804 N N . ALA A 1 229 ? 7.001 -11.098 -6.617 1.00 97.19 229 ALA A N 1
ATOM 1805 C CA . ALA A 1 229 ? 6.842 -10.815 -8.032 1.00 97.19 229 ALA A CA 1
ATOM 1806 C C . ALA A 1 229 ? 6.901 -12.118 -8.843 1.00 97.19 229 ALA A C 1
ATOM 1808 O O . ALA A 1 229 ? 7.652 -13.040 -8.519 1.00 97.19 229 ALA A O 1
ATOM 1809 N N . THR A 1 230 ? 6.153 -12.178 -9.946 1.00 97.50 230 THR A N 1
ATOM 1810 C CA . THR A 1 230 ? 6.390 -13.215 -10.957 1.00 97.50 230 THR A CA 1
ATOM 1811 C C . THR A 1 230 ? 7.710 -12.943 -11.690 1.00 97.50 230 THR A C 1
ATOM 1813 O O . THR A 1 230 ? 8.183 -11.800 -11.699 1.00 97.50 230 THR A O 1
ATOM 1816 N N . PRO A 1 231 ? 8.305 -13.941 -12.369 1.00 97.25 231 PRO A N 1
ATOM 1817 C CA . PRO A 1 231 ? 9.483 -13.714 -13.203 1.00 97.25 231 PRO A CA 1
ATOM 1818 C C . PRO A 1 231 ? 9.277 -12.652 -14.294 1.00 97.25 231 PRO A C 1
ATOM 1820 O O . PRO A 1 231 ? 10.232 -11.967 -14.666 1.00 97.25 231 PRO A O 1
ATOM 1823 N N . GLU A 1 232 ? 8.064 -12.489 -14.835 1.00 96.38 232 GLU A N 1
ATOM 1824 C CA . GLU A 1 232 ? 7.771 -11.390 -15.765 1.00 96.38 232 GLU A CA 1
ATOM 1825 C C . GLU A 1 232 ? 7.787 -10.033 -15.063 1.00 96.38 232 GLU A C 1
ATOM 1827 O O . GLU A 1 232 ? 8.457 -9.120 -15.544 1.00 96.38 232 GLU A O 1
ATOM 1832 N N . LEU A 1 233 ? 7.101 -9.897 -13.923 1.00 97.38 233 LEU A N 1
ATOM 1833 C CA . LEU A 1 233 ? 7.048 -8.632 -13.186 1.00 97.38 233 LEU A CA 1
ATOM 1834 C C . LEU A 1 233 ? 8.422 -8.216 -12.657 1.00 97.38 233 LEU A C 1
ATOM 1836 O O . LEU A 1 233 ? 8.788 -7.051 -12.780 1.00 97.38 233 LEU A O 1
ATOM 1840 N N . ALA A 1 234 ? 9.211 -9.157 -12.139 1.00 97.62 234 ALA A N 1
ATOM 1841 C CA . ALA A 1 234 ? 10.570 -8.883 -11.683 1.00 97.62 234 ALA A CA 1
ATOM 1842 C C . ALA A 1 234 ? 11.454 -8.355 -12.827 1.00 97.62 234 ALA A C 1
ATOM 1844 O O . ALA A 1 234 ? 12.128 -7.334 -12.680 1.00 97.62 234 ALA A O 1
ATOM 1845 N N . ARG A 1 235 ? 11.402 -9.005 -14.002 1.00 97.56 235 ARG A N 1
ATOM 1846 C CA . ARG A 1 235 ? 12.120 -8.540 -15.201 1.00 97.56 235 ARG A CA 1
ATOM 1847 C C . ARG A 1 235 ? 11.637 -7.173 -15.668 1.00 97.56 235 ARG A C 1
ATOM 1849 O O . ARG A 1 235 ? 12.461 -6.361 -16.078 1.00 97.56 235 ARG A O 1
ATOM 1856 N N . LEU A 1 236 ? 10.331 -6.924 -15.609 1.00 98.00 236 LEU A N 1
ATOM 1857 C CA . LEU A 1 236 ? 9.743 -5.643 -15.979 1.00 98.00 236 LEU A CA 1
ATOM 1858 C C . LEU A 1 236 ? 10.266 -4.521 -15.080 1.00 98.00 236 LEU A C 1
ATOM 1860 O O . LEU A 1 236 ? 10.763 -3.528 -15.602 1.00 98.00 236 LEU A O 1
ATOM 1864 N N . VAL A 1 237 ? 10.223 -4.692 -13.755 1.00 97.44 237 VAL A N 1
ATOM 1865 C CA . VAL A 1 237 ? 10.713 -3.678 -12.805 1.00 97.44 237 VAL A CA 1
ATOM 1866 C C . VAL A 1 237 ? 12.202 -3.399 -13.026 1.00 97.44 237 VAL A C 1
ATOM 1868 O O . VAL A 1 237 ? 12.599 -2.239 -13.120 1.00 97.44 237 VAL A O 1
ATOM 1871 N N . GLU A 1 238 ? 13.028 -4.433 -13.205 1.00 96.69 238 GLU A N 1
ATOM 1872 C CA . GLU A 1 238 ? 14.461 -4.254 -13.478 1.00 96.69 238 GLU A CA 1
ATOM 1873 C C . GLU A 1 238 ? 14.745 -3.588 -14.830 1.00 96.69 238 GLU A C 1
ATOM 1875 O O . GLU A 1 238 ? 15.681 -2.794 -14.947 1.00 96.69 238 GLU A O 1
ATOM 1880 N N . ALA A 1 239 ? 13.950 -3.883 -15.862 1.00 96.56 239 ALA A N 1
ATOM 1881 C CA . ALA A 1 239 ? 14.067 -3.212 -17.151 1.00 96.56 239 ALA A CA 1
ATOM 1882 C C . ALA A 1 239 ? 13.750 -1.717 -17.022 1.00 96.56 239 ALA A C 1
ATOM 1884 O O . ALA A 1 239 ? 14.519 -0.894 -17.512 1.00 96.56 239 ALA A O 1
ATOM 1885 N N . GLN A 1 240 ? 12.676 -1.366 -16.307 1.00 97.25 240 GLN A N 1
ATOM 1886 C CA . GLN A 1 240 ? 12.305 0.030 -16.064 1.00 97.25 240 GLN A CA 1
ATOM 1887 C C . GLN A 1 240 ? 13.339 0.756 -15.197 1.00 97.25 240 GLN A C 1
ATOM 1889 O O . GLN A 1 240 ? 13.675 1.904 -15.473 1.00 97.25 240 GLN A O 1
ATOM 1894 N N . ARG A 1 241 ? 13.930 0.081 -14.205 1.00 95.19 241 ARG A N 1
ATOM 1895 C CA . ARG A 1 241 ? 14.986 0.665 -13.368 1.00 95.19 241 ARG A CA 1
ATOM 1896 C C . ARG A 1 241 ? 16.194 1.121 -14.183 1.00 95.19 241 ARG A C 1
ATOM 1898 O O . ARG A 1 241 ? 16.756 2.179 -13.915 1.00 95.19 241 ARG A O 1
ATOM 1905 N N . LYS A 1 242 ? 16.608 0.344 -15.187 1.00 94.50 242 LYS A N 1
ATOM 1906 C CA . LYS A 1 242 ? 17.739 0.711 -16.058 1.00 94.50 242 LYS A CA 1
ATOM 1907 C C . LYS A 1 242 ? 17.482 2.005 -16.835 1.00 94.50 242 LYS A C 1
ATOM 1909 O O . LYS A 1 242 ? 18.436 2.704 -17.159 1.00 94.50 242 LYS A O 1
ATOM 1914 N N . LEU A 1 243 ? 16.216 2.350 -17.077 1.00 94.19 243 LEU A N 1
ATOM 1915 C CA . LEU A 1 243 ? 15.822 3.584 -17.758 1.00 94.19 243 LEU A CA 1
ATOM 1916 C C . LEU A 1 243 ? 15.909 4.831 -16.867 1.00 94.19 243 LEU A C 1
ATOM 1918 O O . LEU A 1 243 ? 15.828 5.936 -17.392 1.00 94.19 243 LEU A O 1
ATOM 1922 N N . ILE A 1 244 ? 16.093 4.685 -15.549 1.00 90.38 244 ILE A N 1
ATOM 1923 C CA . ILE A 1 244 ? 16.323 5.830 -14.649 1.00 90.38 244 ILE A CA 1
ATOM 1924 C C . ILE A 1 244 ? 17.633 6.543 -15.018 1.00 90.38 244 ILE A C 1
ATOM 1926 O O . ILE A 1 244 ? 17.707 7.766 -14.964 1.00 90.38 244 ILE A O 1
ATOM 1930 N N . TYR A 1 245 ? 18.657 5.778 -15.414 1.00 81.19 245 TYR A N 1
ATOM 1931 C CA . TYR A 1 245 ? 20.006 6.284 -15.698 1.00 81.19 245 TYR A CA 1
ATOM 1932 C C . TYR A 1 245 ? 20.348 6.332 -17.192 1.00 81.19 245 TYR A C 1
ATOM 1934 O O . TYR A 1 245 ? 21.448 6.748 -17.548 1.00 81.19 245 TYR A O 1
ATOM 1942 N N . ALA A 1 246 ? 19.440 5.887 -18.063 1.00 76.38 246 ALA A N 1
ATOM 1943 C CA . ALA A 1 246 ? 19.608 5.994 -19.506 1.00 76.38 246 ALA A CA 1
ATOM 1944 C C . ALA A 1 246 ? 19.256 7.427 -19.931 1.00 76.38 246 ALA A C 1
ATOM 1946 O O . ALA A 1 246 ? 18.078 7.774 -20.032 1.00 76.38 246 ALA A O 1
ATOM 1947 N N . GLN A 1 247 ? 20.286 8.256 -20.098 1.00 54.69 247 GLN A N 1
ATOM 1948 C CA . GLN A 1 247 ? 20.203 9.556 -20.766 1.00 54.69 247 GLN A CA 1
ATOM 1949 C C . GLN A 1 247 ? 20.525 9.397 -22.248 1.00 54.69 247 GLN A C 1
ATOM 1951 O O . GLN A 1 247 ? 21.482 8.648 -22.554 1.00 54.69 247 GLN A O 1
#

Mean predicted aligned error: 11.39 Å

pLDDT: mean 83.5, std 20.42, range [32.12, 98.62]

Foldseek 3Di:
DDDPVVVPVVPVPVVPPPPPDDDDDDDDDPDDDDDDDPPAPPCVDPPLPWWWAAAPNFIWTWDPDKDCVLWDWDAWDFFAQEECVPDDDDDDPHDHSYTPPDDGGFTKTDTPPADPQAWIDGPPIIIGTLDDPPDFFQCSRHVCQVWFDWKFWADPPRRHTQGTQDPVLRVVCSHCRRGFTQDRVVVVCVVCVNLDADKTKMWTQTPSRIIDIKIAHLVQCFIPSTGHDDPVNSVSVVVRVVVSPVD

Nearest PDB structures (foldseek):
  5xrc-assembly2_C  TM=2.255E-01  e=1.856E+00  Bacillus sp. BG-CS10
  7sqc-assembly1_Z3  TM=2.443E-01  e=9.961E+00  Chlamydomonas reinhardtii